Protein AF-0000000084443761 (afdb_homodimer)

Organism: Legionella spiritensis (NCBI:txid452)

pLDDT: mean 84.06, std 15.37, range [39.38, 98.06]

Radius of gyration: 17.96 Å; Cα contacts (8 Å, |Δi|>4): 212; chains: 2; bounding box: 50×43×34 Å

Sequence (222 aa):
MNQQNMDKLVNYLSKFIKNVRSDCSMYNPTNIQYSFYYTNIFLDESEQIGSFCDELVRRLIIDKQIVGLDTSDKSYDPNSPQQKRYEIFYNTWYSWNILYDALQKNGKIKPMNQQNMDKLVNYLSKFIKNVRSDCSMYNPTNIQYSFYYTNIFLDESEQIGSFCDELVRRLIIDKQIVGLDTSDKSYDPNSPQQKRYEIFYNTWYSWNILYDALQKNGKIKP

Secondary structure (DSSP, 8-state):
--HHHHHHHHHHHHHHHH--SS-TTTT-TT-HHHHHHHHHHHHHH---HHHHHHHHHHHHHHTT--GGG-TTSTT--TTSHHHHHHHHHHHHHHHHHHHHHHHHHTT-B--/--HHHHHHHHHHHHHHHH---S-GGG--TT-HHHHHHHHHHHHHH---HHHHHHHHHHHHHHTT--GGG-TTSTT--TTSHHHHHHHHHHHHHHHHHHHHHHHHHTT-B--

Structure (mmCIF, N/CA/C/O backbone):
data_AF-0000000084443761-model_v1
#
loop_
_entity.id
_entity.type
_entity.pdbx_description
1 polymer 'Uncharacterized protein'
#
loop_
_atom_site.group_PDB
_atom_site.id
_atom_site.type_symbol
_atom_site.label_atom_id
_atom_site.label_alt_id
_atom_site.label_comp_id
_atom_site.label_asym_id
_atom_site.label_entity_id
_atom_site.label_seq_id
_atom_site.pdbx_PDB_ins_code
_atom_site.Cartn_x
_atom_site.Cartn_y
_atom_site.Cartn_z
_atom_site.occupancy
_atom_site.B_iso_or_equiv
_atom_site.auth_seq_id
_atom_site.auth_comp_id
_atom_site.auth_asym_id
_atom_site.auth_atom_id
_atom_site.pdbx_PDB_model_num
ATOM 1 N N . MET A 1 1 ? -14.312 -11.68 -8.891 1 89.06 1 MET A N 1
ATOM 2 C CA . MET A 1 1 ? -14.141 -12.367 -7.609 1 89.06 1 MET A CA 1
ATOM 3 C C . MET A 1 1 ? -15.352 -13.25 -7.301 1 89.06 1 MET A C 1
ATOM 5 O O . MET A 1 1 ? -16.484 -12.828 -7.492 1 89.06 1 MET A O 1
ATOM 9 N N . ASN A 1 2 ? -15.031 -14.438 -6.879 1 91.81 2 ASN A N 1
ATOM 10 C CA . ASN A 1 2 ? -16.156 -15.305 -6.555 1 91.81 2 ASN A CA 1
ATOM 11 C C . ASN A 1 2 ? -16.906 -14.82 -5.316 1 91.81 2 ASN A C 1
ATOM 13 O O . ASN A 1 2 ? -16.375 -14.023 -4.535 1 91.81 2 ASN A O 1
ATOM 17 N N . GLN A 1 3 ? -18.078 -15.344 -5.074 1 93.5 3 GLN A N 1
ATOM 18 C CA . GLN A 1 3 ? -19 -14.836 -4.059 1 93.5 3 GLN A CA 1
ATOM 19 C C . GLN A 1 3 ? -18.453 -15.086 -2.654 1 93.5 3 GLN A C 1
ATOM 21 O O . GLN A 1 3 ? -18.578 -14.234 -1.774 1 93.5 3 GLN A O 1
ATOM 26 N N . GLN A 1 4 ? -17.844 -16.203 -2.412 1 94.12 4 GLN A N 1
ATOM 27 C CA . GLN A 1 4 ? -17.344 -16.531 -1.088 1 94.12 4 GLN A CA 1
ATOM 28 C C . GLN A 1 4 ? -16.219 -15.586 -0.675 1 94.12 4 GLN A C 1
ATOM 30 O O . GLN A 1 4 ? -16.203 -15.086 0.451 1 94.12 4 GLN A O 1
ATOM 35 N N . ASN A 1 5 ? -15.352 -15.336 -1.552 1 93.94 5 ASN A N 1
ATOM 36 C CA . ASN A 1 5 ? -14.25 -14.422 -1.281 1 93.94 5 ASN A CA 1
ATOM 37 C C . ASN A 1 5 ? -14.727 -12.984 -1.146 1 93.94 5 ASN A C 1
ATOM 39 O O . ASN A 1 5 ? -14.234 -12.234 -0.301 1 93.94 5 ASN A O 1
ATOM 43 N N . MET A 1 6 ? -15.711 -12.633 -1.934 1 95.81 6 MET A N 1
ATOM 44 C CA . MET A 1 6 ? -16.328 -11.32 -1.785 1 95.81 6 MET A CA 1
ATOM 45 C C . MET A 1 6 ? -16.969 -11.164 -0.409 1 95.81 6 MET A C 1
ATOM 47 O O . MET A 1 6 ? -16.766 -10.156 0.263 1 95.81 6 MET A O 1
ATOM 51 N N . ASP A 1 7 ? -17.609 -12.172 0.039 1 96.06 7 ASP A N 1
ATOM 52 C CA . ASP A 1 7 ? -18.234 -12.141 1.356 1 96.06 7 ASP A CA 1
ATOM 53 C C . ASP A 1 7 ? -17.203 -11.969 2.459 1 96.06 7 ASP A C 1
ATOM 55 O O . ASP A 1 7 ? -17.391 -11.164 3.377 1 96.06 7 ASP A O 1
ATOM 59 N N . LYS A 1 8 ? -16.172 -12.727 2.367 1 92.88 8 LYS A N 1
ATOM 60 C CA . LYS A 1 8 ? -15.094 -12.609 3.34 1 92.88 8 LYS A CA 1
ATOM 61 C C . LYS A 1 8 ? -14.492 -11.211 3.34 1 92.88 8 LYS A C 1
ATOM 63 O O . LYS A 1 8 ? -14.289 -10.617 4.402 1 92.88 8 LYS A O 1
ATOM 68 N N . LEU A 1 9 ? -14.219 -10.727 2.127 1 93.31 9 LEU A N 1
ATOM 69 C CA . LEU A 1 9 ? -13.602 -9.414 1.975 1 93.31 9 LEU A CA 1
ATOM 70 C C . LEU A 1 9 ? -14.5 -8.328 2.568 1 93.31 9 LEU A C 1
ATOM 72 O O . LEU A 1 9 ? -14.031 -7.484 3.334 1 93.31 9 LEU A O 1
ATOM 76 N N . VAL A 1 10 ? -15.727 -8.375 2.246 1 95.38 10 VAL A N 1
ATOM 77 C CA . VAL A 1 10 ? -16.688 -7.414 2.777 1 95.38 10 VAL A CA 1
ATOM 78 C C . VAL A 1 10 ? -16.703 -7.484 4.305 1 95.38 10 VAL A C 1
ATOM 80 O O . VAL A 1 10 ? -16.672 -6.453 4.98 1 95.38 10 VAL A O 1
ATOM 83 N N . ASN A 1 11 ? -16.703 -8.656 4.852 1 92.69 11 ASN A N 1
ATOM 84 C CA . ASN A 1 11 ? -16.75 -8.852 6.297 1 92.69 11 ASN A CA 1
ATOM 85 C C . ASN A 1 11 ? -15.508 -8.312 6.988 1 92.69 11 ASN A C 1
ATOM 87 O O . ASN A 1 11 ? -15.602 -7.59 7.98 1 92.69 11 ASN A O 1
ATOM 91 N N . TYR A 1 12 ? -14.375 -8.594 6.477 1 87.5 12 TYR A N 1
ATOM 92 C CA . TYR A 1 12 ? -13.133 -8.156 7.102 1 87.5 12 TYR A CA 1
ATOM 93 C C . TYR A 1 12 ? -12.922 -6.66 6.914 1 87.5 12 TYR A C 1
ATOM 95 O O . TYR A 1 12 ? -12.57 -5.953 7.859 1 87.5 12 TYR A O 1
ATOM 103 N N . LEU A 1 13 ? -13.164 -6.199 5.723 1 90.69 13 LEU A N 1
ATOM 104 C CA . LEU A 1 13 ? -12.93 -4.797 5.406 1 90.69 13 LEU A CA 1
ATOM 105 C C . LEU A 1 13 ? -13.883 -3.898 6.188 1 90.69 13 LEU A C 1
ATOM 107 O O . LEU A 1 13 ? -13.5 -2.814 6.633 1 90.69 13 LEU A O 1
ATOM 111 N N . SER A 1 14 ? -15.086 -4.328 6.375 1 92.06 14 SER A N 1
ATOM 112 C CA . SER A 1 14 ? -16.047 -3.521 7.113 1 92.06 14 SER A CA 1
ATOM 113 C C . SER A 1 14 ? -15.602 -3.295 8.547 1 92.06 14 SER A C 1
ATOM 115 O O . SER A 1 14 ? -15.797 -2.213 9.109 1 92.06 14 SER A O 1
ATOM 117 N N . LYS A 1 15 ? -15.008 -4.32 9.133 1 87 15 LYS A N 1
ATOM 118 C CA . LYS A 1 15 ? -14.484 -4.176 10.492 1 87 15 LYS A CA 1
ATOM 119 C C . LYS A 1 15 ? -13.367 -3.137 10.539 1 87 15 LYS A C 1
ATOM 121 O O . LYS A 1 15 ? -13.297 -2.336 11.477 1 87 15 LYS A O 1
ATOM 126 N N . PHE A 1 16 ? -12.633 -3.188 9.539 1 83.56 16 PHE A N 1
ATOM 127 C CA . PHE A 1 16 ? -11.523 -2.242 9.43 1 83.56 16 PHE A CA 1
ATOM 128 C C . PHE A 1 16 ? -12.047 -0.825 9.219 1 83.56 16 PHE A C 1
ATOM 130 O O . PHE A 1 16 ? -11.594 0.109 9.891 1 83.56 16 PHE A O 1
ATOM 137 N N . ILE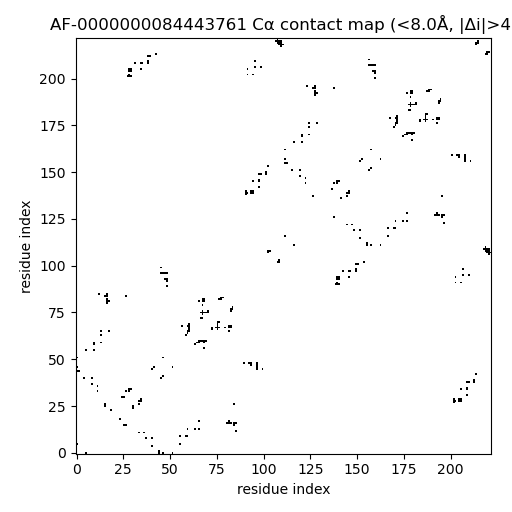 A 1 17 ? -12.938 -0.644 8.391 1 89 17 ILE A N 1
ATOM 138 C CA . ILE A 1 17 ? -13.422 0.675 8 1 89 17 ILE A CA 1
ATOM 139 C C . ILE A 1 17 ? -14.234 1.284 9.141 1 89 17 ILE A C 1
ATOM 141 O O . ILE A 1 17 ? -14.164 2.492 9.383 1 89 17 ILE A O 1
ATOM 145 N N . LYS A 1 18 ? -14.969 0.454 9.914 1 88.56 18 LYS A N 1
ATOM 146 C CA . LYS A 1 18 ? -15.812 0.935 11 1 88.56 18 LYS A CA 1
ATOM 147 C C . LYS A 1 18 ? -15 1.202 12.258 1 88.56 18 LYS A C 1
ATOM 149 O O . LYS A 1 18 ? -15.461 1.886 13.172 1 88.56 18 LYS A O 1
ATOM 154 N N . ASN A 1 19 ? -13.93 0.465 12.273 1 74.31 19 ASN A N 1
ATOM 155 C CA . ASN A 1 19 ? -13.148 0.585 13.5 1 74.31 19 ASN A CA 1
ATOM 156 C C . ASN A 1 19 ? -12.898 2.047 13.867 1 74.31 19 ASN A C 1
ATOM 158 O O . ASN A 1 19 ? -12.312 2.797 13.078 1 74.31 19 ASN A O 1
ATOM 162 N N . VAL A 1 20 ? -13.703 2.479 14.867 1 59.97 20 VAL A N 1
ATOM 163 C CA . VAL A 1 20 ? -13.68 3.855 15.344 1 59.97 20 VAL A CA 1
ATOM 164 C C . VAL A 1 20 ? -12.383 4.121 16.094 1 59.97 20 VAL A C 1
ATOM 166 O O . VAL A 1 20 ? -12.023 5.273 16.344 1 59.97 20 VAL A O 1
ATOM 169 N N . ARG A 1 21 ? -11.992 3.004 16.688 1 53.88 21 ARG A N 1
ATOM 170 C CA . ARG A 1 21 ? -10.812 3.35 17.469 1 53.88 21 ARG A CA 1
ATOM 171 C C . ARG A 1 21 ? -9.75 4.008 16.594 1 53.88 21 ARG A C 1
ATOM 173 O O . ARG A 1 21 ? -9.594 3.658 15.43 1 53.88 21 ARG A O 1
ATOM 180 N N . SER A 1 22 ? -9.703 5.117 16.844 1 46.75 22 SER A N 1
ATOM 181 C CA . SER A 1 22 ? -8.844 6.109 16.219 1 46.75 22 SER A CA 1
ATOM 182 C C . SER A 1 22 ? -7.566 5.473 15.68 1 46.75 22 SER A C 1
ATOM 184 O O . SER A 1 22 ? -6.863 6.066 14.859 1 46.75 22 SER A O 1
ATOM 186 N N . ASP A 1 23 ? -7.156 4.602 16.516 1 43 23 ASP A N 1
ATOM 187 C CA . ASP A 1 23 ? -5.766 4.258 16.234 1 43 23 ASP A CA 1
ATOM 188 C C . ASP A 1 23 ? -5.656 3.4 14.984 1 43 23 ASP A C 1
ATOM 190 O O . ASP A 1 23 ? -6.078 2.24 14.977 1 43 23 ASP A O 1
ATOM 194 N N . CYS A 1 24 ? -6.129 3.955 13.945 1 45.19 24 CYS A N 1
ATOM 195 C CA . CYS A 1 24 ? -5.812 3.42 12.633 1 45.19 24 CYS A CA 1
ATOM 196 C C . CYS A 1 24 ? -4.629 2.461 12.703 1 45.19 24 CYS A C 1
ATOM 198 O O . CYS A 1 24 ? -4.082 2.066 11.672 1 45.19 24 CYS A O 1
ATOM 200 N N . SER A 1 25 ? -4.191 2.359 13.852 1 45.59 25 SER A N 1
ATOM 201 C CA . SER A 1 25 ? -3.014 1.509 13.984 1 45.59 25 SER A CA 1
ATOM 202 C C . SER A 1 25 ? -3.295 0.093 13.5 1 45.59 25 SER A C 1
ATOM 204 O O . SER A 1 25 ? -2.367 -0.674 13.234 1 45.59 25 SER A O 1
ATOM 206 N N . MET A 1 26 ? -4.516 -0.21 13.625 1 41.12 26 MET A N 1
ATOM 207 C CA . MET A 1 26 ? -4.828 -1.583 13.234 1 41.12 26 MET A CA 1
ATOM 208 C C . MET A 1 26 ? -4.566 -1.803 11.75 1 41.12 26 MET A C 1
ATOM 210 O O . MET A 1 26 ? -4.262 -2.92 11.328 1 41.12 26 MET A O 1
ATOM 214 N N . TYR A 1 27 ? -5.086 -0.89 10.961 1 42.91 27 TYR A N 1
ATOM 215 C CA . TYR A 1 27 ? -4.855 -1.139 9.539 1 42.91 27 TYR A CA 1
ATOM 216 C C . TYR A 1 27 ? -3.463 -0.685 9.125 1 42.91 27 TYR A C 1
ATOM 218 O O . TYR A 1 27 ? -3.316 0.222 8.297 1 42.91 27 TYR A O 1
ATOM 226 N N . ASN A 1 28 ? -2.643 -0.671 10.016 1 47.5 28 ASN A N 1
ATOM 227 C CA . ASN A 1 28 ? -1.255 -0.548 9.586 1 47.5 28 ASN A CA 1
ATOM 228 C C . ASN A 1 28 ? -0.847 -1.704 8.672 1 47.5 28 ASN A C 1
ATOM 230 O O . ASN A 1 28 ? -0.886 -2.865 9.086 1 47.5 28 ASN A O 1
ATOM 234 N N . PRO A 1 29 ? -1.108 -1.444 7.312 1 47.06 29 PRO A N 1
ATOM 235 C CA . PRO A 1 29 ? -0.605 -2.551 6.496 1 47.06 29 PRO A CA 1
ATOM 236 C C . PRO A 1 29 ? 0.428 -3.404 7.23 1 47.06 29 PRO A C 1
ATOM 238 O O . PRO A 1 29 ? 0.749 -4.508 6.789 1 47.06 29 PRO A O 1
ATOM 241 N N . THR A 1 30 ? 0.93 -2.734 8.211 1 45.19 30 THR A N 1
ATOM 242 C CA . THR A 1 30 ? 1.855 -3.494 9.039 1 45.19 30 THR A CA 1
ATOM 243 C C . THR A 1 30 ? 1.096 -4.43 9.977 1 45.19 30 THR A C 1
ATOM 245 O O . THR A 1 30 ? 1.699 -5.27 10.648 1 45.19 30 THR A O 1
ATOM 248 N N . ASN A 1 31 ? -0.183 -4.008 10.016 1 52 31 ASN A N 1
ATOM 249 C CA . ASN A 1 31 ? -0.923 -4.98 10.812 1 52 31 ASN A CA 1
ATOM 250 C C . ASN A 1 31 ? -1.048 -6.316 10.086 1 52 31 ASN A C 1
ATOM 252 O O . ASN A 1 31 ? -1.885 -6.469 9.195 1 52 31 ASN A O 1
ATOM 256 N N . ILE A 1 32 ? -0.194 -7.137 10.32 1 52.31 32 ILE A N 1
ATOM 257 C CA . ILE A 1 32 ? 0.108 -8.438 9.727 1 52.31 32 ILE A CA 1
ATOM 258 C C . ILE A 1 32 ? -1.162 -9.281 9.656 1 52.31 32 ILE A C 1
ATOM 260 O O . ILE A 1 32 ? -1.377 -10.008 8.688 1 52.31 32 ILE A O 1
ATOM 264 N N . GLN A 1 33 ? -1.944 -9.062 10.641 1 51.44 33 GLN A N 1
ATOM 265 C CA . GLN A 1 33 ? -3.109 -9.938 10.672 1 51.44 33 GLN A CA 1
ATOM 266 C C . GLN A 1 33 ? -4.062 -9.633 9.523 1 51.44 33 GLN A C 1
ATOM 268 O O . GLN A 1 33 ? -4.559 -10.539 8.859 1 51.44 33 GLN A O 1
ATOM 273 N N . TYR A 1 34 ? -4.348 -8.406 9.352 1 56.75 34 TYR A N 1
ATOM 274 C CA . TYR A 1 34 ? -5.262 -8.031 8.273 1 56.75 34 TYR A CA 1
ATOM 275 C C . TYR A 1 34 ? -4.645 -8.312 6.91 1 56.75 34 TYR A C 1
ATOM 277 O O . TYR A 1 34 ? -5.336 -8.758 5.992 1 56.75 34 TYR A O 1
ATOM 285 N N . SER A 1 35 ? -3.348 -8.266 6.992 1 66.25 35 SER A N 1
ATOM 286 C CA . SER A 1 35 ? -2.652 -8.492 5.73 1 66.25 35 SER A CA 1
ATOM 287 C C . SER A 1 35 ? -2.754 -9.953 5.297 1 66.25 35 SER A C 1
ATOM 289 O O . SER A 1 35 ? -2.947 -10.242 4.113 1 66.25 35 SER A O 1
ATOM 291 N N . PHE A 1 36 ? -2.977 -10.758 6.34 1 72.88 36 PHE A N 1
ATOM 292 C CA . PHE A 1 36 ? -3.016 -12.172 6.012 1 72.88 36 PHE A CA 1
ATOM 293 C C . PHE A 1 36 ? -4.328 -12.539 5.328 1 72.88 36 PHE A C 1
ATOM 295 O O . PHE A 1 36 ? -4.34 -13.266 4.332 1 72.88 36 PHE A O 1
ATOM 302 N N . TYR A 1 37 ? -5.402 -11.984 5.812 1 76.56 37 TYR A N 1
ATOM 303 C CA . TYR A 1 37 ? -6.703 -12.289 5.219 1 76.56 37 TYR A CA 1
ATOM 304 C C . TYR A 1 37 ? -6.785 -11.766 3.791 1 76.56 37 TYR A C 1
ATOM 306 O O . TYR A 1 37 ? -7.203 -12.492 2.883 1 76.56 37 TYR A O 1
ATOM 314 N N . TYR A 1 38 ? -6.352 -10.68 3.578 1 85.5 38 TYR A N 1
ATOM 315 C CA . TYR A 1 38 ? -6.426 -10.062 2.258 1 85.5 38 TYR A CA 1
ATOM 316 C C . TYR A 1 38 ? -5.5 -10.773 1.273 1 85.5 38 TYR A C 1
ATOM 318 O O . TYR A 1 38 ? -5.867 -10.992 0.117 1 85.5 38 TYR A O 1
ATOM 326 N N . THR A 1 39 ? -4.43 -11.188 1.858 1 88.12 39 THR A N 1
ATOM 327 C CA . THR A 1 39 ? -3.465 -11.836 0.976 1 88.12 39 THR A CA 1
ATOM 328 C C . THR A 1 39 ? -3.975 -13.203 0.521 1 88.12 39 THR A C 1
ATOM 330 O O . THR A 1 39 ? -3.779 -13.586 -0.631 1 88.12 39 THR A O 1
ATOM 333 N N . ASN A 1 40 ? -4.668 -13.828 1.409 1 87.19 40 ASN A N 1
ATOM 334 C CA . ASN A 1 40 ? -5.227 -15.125 1.032 1 87.19 40 ASN A CA 1
ATOM 335 C C . ASN A 1 40 ? -6.297 -14.984 -0.043 1 87.19 40 ASN A C 1
ATOM 337 O O . ASN A 1 40 ? -6.367 -15.789 -0.97 1 87.19 40 ASN A O 1
ATOM 341 N N . ILE A 1 41 ? -7.055 -14.016 0.122 1 91.12 41 ILE A N 1
ATOM 342 C CA . ILE A 1 41 ? -8.07 -13.758 -0.895 1 91.12 41 ILE A CA 1
ATOM 343 C C . ILE A 1 41 ? -7.398 -13.359 -2.207 1 91.12 41 ILE A C 1
ATOM 345 O O . ILE A 1 41 ? -7.789 -13.828 -3.279 1 91.12 41 ILE A O 1
ATOM 349 N N . PHE A 1 42 ? -6.387 -12.578 -2.121 1 92.56 42 PHE A N 1
ATOM 350 C CA . PHE A 1 42 ? -5.648 -12.125 -3.295 1 92.56 42 PHE A CA 1
ATOM 351 C C . PHE A 1 42 ? -5.016 -13.305 -4.023 1 92.56 42 PHE A C 1
ATOM 353 O O . PHE A 1 42 ? -5.066 -13.375 -5.254 1 92.56 42 PHE A O 1
ATOM 360 N N . LEU A 1 43 ? -4.516 -14.242 -3.314 1 89.12 43 LEU A N 1
ATOM 361 C CA . LEU A 1 43 ? -3.844 -15.391 -3.9 1 89.12 43 LEU A CA 1
ATOM 362 C C . LEU A 1 43 ? -4.844 -16.312 -4.602 1 89.12 43 LEU A C 1
ATOM 364 O O . LEU A 1 43 ? -4.512 -16.938 -5.605 1 89.12 43 LEU A O 1
ATOM 368 N N . ASP A 1 44 ? -5.969 -16.281 -4.078 1 87.75 44 ASP A N 1
ATOM 369 C CA . ASP A 1 44 ? -7.016 -17.141 -4.609 1 87.75 44 ASP A CA 1
ATOM 370 C C . ASP A 1 44 ? -7.594 -16.578 -5.906 1 87.75 44 ASP A C 1
ATOM 372 O O . ASP A 1 44 ? -7.969 -17.328 -6.809 1 87.75 44 ASP A O 1
ATOM 376 N N . GLU A 1 45 ? -7.609 -15.227 -6.051 1 84.5 45 GLU A N 1
ATOM 377 C CA . GLU A 1 45 ? -8.352 -14.602 -7.137 1 84.5 45 GLU A CA 1
ATOM 378 C C . GLU A 1 45 ? -7.43 -13.805 -8.055 1 84.5 45 GLU A C 1
ATOM 380 O O . GLU A 1 45 ? -7.633 -13.773 -9.273 1 84.5 45 GLU A O 1
ATOM 385 N N . SER A 1 46 ? -6.379 -13.133 -7.543 1 79.44 46 SER A N 1
ATOM 386 C CA . SER A 1 46 ? -5.441 -12.203 -8.156 1 79.44 46 SER A CA 1
ATOM 387 C C . SER A 1 46 ? -6.148 -11.266 -9.133 1 79.44 46 SER A C 1
ATOM 389 O O . SER A 1 46 ? -5.598 -10.922 -10.18 1 79.44 46 SER A O 1
ATOM 391 N N . GLU A 1 47 ? -7.422 -10.984 -8.883 1 84.75 47 GLU A N 1
ATOM 392 C CA . GLU A 1 47 ? -8.219 -10.117 -9.742 1 84.75 47 GLU A CA 1
ATOM 393 C C . GLU A 1 47 ? -7.77 -8.664 -9.625 1 84.75 47 GLU A C 1
ATOM 395 O O . GLU A 1 47 ? -7.371 -8.219 -8.547 1 84.75 47 GLU A O 1
ATOM 400 N N . GLN A 1 48 ? -7.969 -7.98 -10.688 1 88.5 48 GLN A N 1
ATOM 401 C CA . GLN A 1 48 ? -7.715 -6.547 -10.68 1 88.5 48 GLN A CA 1
ATOM 402 C C . GLN A 1 48 ? -8.781 -5.801 -9.883 1 88.5 48 GLN A C 1
ATOM 404 O O . GLN A 1 48 ? -9.977 -6.059 -10.047 1 88.5 48 GLN A O 1
ATOM 409 N N . ILE A 1 49 ? -8.336 -4.949 -9.031 1 88.88 49 ILE A N 1
ATOM 410 C CA . ILE A 1 49 ? -9.219 -4.266 -8.094 1 88.88 49 ILE A CA 1
ATOM 411 C C . ILE A 1 49 ? -10.312 -3.523 -8.859 1 88.88 49 ILE A C 1
ATOM 413 O O . ILE A 1 49 ? -11.453 -3.453 -8.406 1 88.88 49 ILE A O 1
ATOM 417 N N . GLY A 1 50 ? -10 -3.051 -10.016 1 88.56 50 GLY A N 1
ATOM 418 C CA . GLY A 1 50 ? -10.977 -2.35 -10.836 1 88.56 50 GLY A CA 1
ATOM 419 C C . GLY A 1 50 ? -12.148 -3.223 -11.25 1 88.56 50 GLY A C 1
ATOM 420 O O . GLY A 1 50 ? -13.227 -2.719 -11.57 1 88.56 50 GLY A O 1
ATOM 421 N N . SER A 1 51 ? -12.023 -4.457 -11.195 1 92.19 51 SER A N 1
ATOM 422 C CA . SER A 1 51 ? -13.047 -5.375 -11.68 1 92.19 51 SER A CA 1
ATOM 423 C C . SER A 1 51 ? -14.117 -5.625 -10.617 1 92.19 51 SER A C 1
ATOM 425 O O . SER A 1 51 ? -15.227 -6.039 -10.945 1 92.19 51 SER A O 1
ATOM 427 N N . PHE A 1 52 ? -13.742 -5.371 -9.375 1 94.75 52 PHE A N 1
ATOM 428 C CA . PHE A 1 52 ? -14.727 -5.754 -8.359 1 94.75 52 PHE A CA 1
ATOM 429 C C . PHE A 1 52 ? -14.961 -4.617 -7.375 1 94.75 52 PHE A C 1
ATOM 431 O O . PHE A 1 52 ? -15.82 -4.719 -6.496 1 94.75 52 PHE A O 1
ATOM 438 N N . CYS A 1 53 ? -14.305 -3.527 -7.461 1 94 53 CYS A N 1
ATOM 439 C CA . CYS A 1 53 ? -14.344 -2.482 -6.441 1 94 53 CYS A CA 1
ATOM 440 C C . CYS A 1 53 ? -15.727 -1.86 -6.348 1 94 53 CYS A C 1
ATOM 442 O O . CYS A 1 53 ? -16.172 -1.497 -5.258 1 94 53 CYS A O 1
ATOM 444 N N . ASP A 1 54 ? -16.359 -1.709 -7.453 1 95.38 54 ASP A N 1
ATOM 445 C CA . ASP A 1 54 ? -17.703 -1.128 -7.418 1 95.38 54 ASP A CA 1
ATOM 446 C C . ASP A 1 54 ? -18.656 -1.991 -6.594 1 95.38 54 ASP A C 1
ATOM 448 O O . ASP A 1 54 ? -19.391 -1.479 -5.738 1 95.38 54 ASP A O 1
ATOM 452 N N . GLU A 1 55 ? -18.688 -3.221 -6.871 1 96.81 55 GLU A N 1
ATOM 453 C CA . GLU A 1 55 ? -19.516 -4.145 -6.109 1 96.81 55 GLU A CA 1
ATOM 454 C C . GLU A 1 55 ? -19.109 -4.168 -4.641 1 96.81 55 GLU A C 1
ATOM 456 O O . GLU A 1 55 ? -19.969 -4.234 -3.758 1 96.81 55 GLU A O 1
ATOM 461 N N . LEU A 1 56 ? -17.844 -4.168 -4.387 1 97.31 56 LEU A N 1
ATOM 462 C CA . LEU A 1 56 ? -17.344 -4.148 -3.018 1 97.31 56 LEU A CA 1
ATOM 463 C C . LEU A 1 56 ? -17.906 -2.949 -2.256 1 97.31 56 LEU A C 1
ATOM 465 O O . LEU A 1 56 ? -18.453 -3.104 -1.166 1 97.31 56 LEU A O 1
ATOM 469 N N . VAL A 1 57 ? -17.766 -1.78 -2.857 1 97.5 57 VAL A N 1
ATOM 470 C CA . VAL A 1 57 ? -18.219 -0.56 -2.205 1 97.5 57 VAL A CA 1
ATOM 471 C C . VAL A 1 57 ? -19.734 -0.63 -1.989 1 97.5 57 VAL A C 1
ATOM 473 O O . VAL A 1 57 ? -20.234 -0.281 -0.916 1 97.5 57 VAL A O 1
ATOM 476 N N . ARG A 1 58 ? -20.422 -1.051 -2.982 1 97.69 58 ARG A N 1
ATOM 477 C CA . ARG A 1 58 ? -21.859 -1.187 -2.867 1 97.69 58 ARG A CA 1
ATOM 478 C C . ARG A 1 58 ? -22.234 -2.07 -1.682 1 97.69 58 ARG A C 1
ATOM 480 O O . ARG A 1 58 ? -23.109 -1.71 -0.881 1 97.69 58 ARG A O 1
ATOM 487 N N . ARG A 1 59 ? -21.594 -3.205 -1.519 1 98.06 59 ARG A N 1
ATOM 488 C CA . ARG A 1 59 ? -21.891 -4.148 -0.445 1 98.06 59 ARG A CA 1
ATOM 489 C C . ARG A 1 59 ? -21.516 -3.57 0.914 1 98.06 59 ARG A C 1
ATOM 491 O O . ARG A 1 59 ? -22.188 -3.812 1.911 1 98.06 59 ARG A O 1
ATOM 498 N N . LEU A 1 60 ? -20.422 -2.84 0.943 1 97.81 60 LEU A N 1
ATOM 499 C CA . LEU A 1 60 ? -20.031 -2.182 2.186 1 97.81 60 LEU A CA 1
ATOM 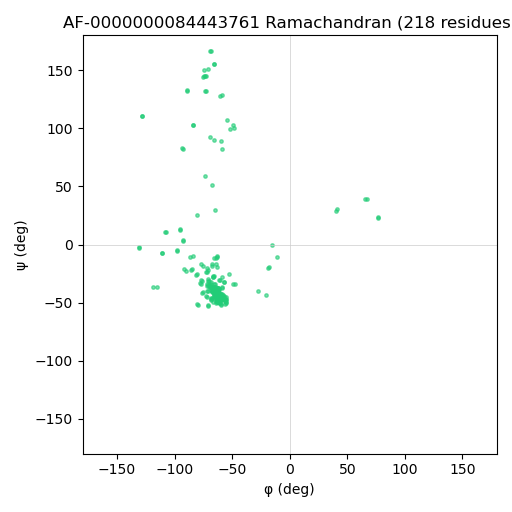500 C C . LEU A 1 60 ? -21.094 -1.18 2.627 1 97.81 60 LEU A C 1
ATOM 502 O O . LEU A 1 60 ? -21.406 -1.079 3.816 1 97.81 60 LEU A O 1
ATOM 506 N N . ILE A 1 61 ? -21.594 -0.497 1.671 1 97.75 61 ILE A N 1
ATOM 507 C CA . ILE A 1 61 ? -22.594 0.515 1.974 1 97.75 61 ILE A CA 1
ATOM 508 C C . ILE A 1 61 ? -23.906 -0.161 2.379 1 97.75 61 ILE A C 1
ATOM 510 O O . ILE A 1 61 ? -24.453 0.13 3.441 1 97.75 61 ILE A O 1
ATOM 514 N N . ILE A 1 62 ? -24.391 -1.079 1.573 1 97.5 62 ILE A N 1
ATOM 515 C CA . ILE A 1 62 ? -25.734 -1.643 1.735 1 97.5 62 ILE A CA 1
ATOM 516 C C . ILE A 1 62 ? -25.703 -2.721 2.816 1 97.5 62 ILE A C 1
ATOM 518 O O . ILE A 1 62 ? -26.516 -2.693 3.748 1 97.5 62 ILE A O 1
ATOM 522 N N . ASP A 1 63 ? -24.844 -3.699 2.826 1 97.44 63 ASP A N 1
ATOM 523 C CA . ASP A 1 63 ? -24.828 -4.848 3.729 1 97.44 63 ASP A CA 1
ATOM 524 C C . ASP A 1 63 ? -24.281 -4.469 5.098 1 97.44 63 ASP A C 1
ATOM 526 O O . ASP A 1 63 ? -24.672 -5.039 6.117 1 97.44 63 ASP A O 1
ATOM 530 N N . LYS A 1 64 ? -23.328 -3.543 5.086 1 97 64 LYS A N 1
ATOM 531 C CA . LYS A 1 64 ? -22.625 -3.244 6.332 1 97 64 LYS A CA 1
ATOM 532 C C . LYS A 1 64 ? -22.984 -1.852 6.84 1 97 64 LYS A C 1
ATOM 534 O O . LYS A 1 64 ? -22.516 -1.429 7.895 1 97 64 LYS A O 1
ATOM 539 N N . GLN A 1 65 ? -23.719 -1.092 6.059 1 95.69 65 GLN A N 1
ATOM 540 C CA . GLN A 1 65 ? -24.25 0.205 6.457 1 95.69 65 GLN A CA 1
ATOM 541 C C . GLN A 1 65 ? -23.141 1.217 6.688 1 95.69 65 GLN A C 1
ATOM 543 O O . GLN A 1 65 ? -23.141 1.939 7.688 1 95.69 65 GLN A O 1
ATOM 548 N N . ILE A 1 66 ? -22.141 1.158 5.84 1 95.62 66 ILE A N 1
ATOM 549 C CA . ILE A 1 66 ? -21.078 2.154 5.898 1 95.62 66 ILE A CA 1
ATOM 550 C C . ILE A 1 66 ? -21.391 3.303 4.941 1 95.62 66 ILE A C 1
ATOM 552 O O . ILE A 1 66 ? -20.797 3.406 3.865 1 95.62 66 ILE A O 1
ATOM 556 N N . VAL A 1 67 ? -22.156 4.195 5.371 1 93.94 67 VAL A N 1
ATOM 557 C CA . VAL A 1 67 ? -22.734 5.266 4.562 1 93.94 67 VAL A CA 1
ATOM 558 C C . VAL A 1 67 ? -21.641 6.262 4.176 1 93.94 67 VAL A C 1
ATOM 560 O O . VAL A 1 67 ? -21.75 6.941 3.152 1 93.94 67 VAL A O 1
ATOM 563 N N . GLY A 1 68 ? -20.625 6.254 4.934 1 93.19 68 GLY A N 1
ATOM 564 C CA . GLY A 1 68 ? -19.516 7.176 4.695 1 93.19 68 GLY A CA 1
ATOM 565 C C . GLY A 1 68 ? -18.812 6.934 3.377 1 93.19 68 GLY A C 1
ATOM 566 O O . GLY A 1 68 ? -18.047 7.781 2.912 1 93.19 68 GLY A O 1
ATOM 567 N N . LEU A 1 69 ? -19.094 5.824 2.73 1 96.19 69 LEU A N 1
ATOM 568 C CA . LEU A 1 69 ? -18.484 5.512 1.442 1 96.19 69 LEU A CA 1
ATOM 569 C C . LEU A 1 69 ? -19.422 5.875 0.297 1 96.19 69 LEU A C 1
ATOM 571 O O . LEU A 1 69 ? -19.031 5.82 -0.872 1 96.19 69 LEU A O 1
ATOM 575 N N . ASP A 1 70 ? -20.672 6.312 0.623 1 96.62 70 ASP A N 1
ATOM 576 C CA . ASP A 1 70 ? -21.672 6.633 -0.383 1 96.62 70 ASP A CA 1
ATOM 577 C C . ASP A 1 70 ? -21.5 8.062 -0.896 1 96.62 70 ASP A C 1
ATOM 579 O O . ASP A 1 70 ? -21.938 9.016 -0.246 1 96.62 70 ASP A O 1
ATOM 583 N N . THR A 1 71 ? -20.953 8.141 -2.043 1 94.75 71 THR A N 1
ATOM 584 C CA . THR A 1 71 ? -20.641 9.445 -2.617 1 94.75 71 THR A CA 1
ATOM 585 C C . THR A 1 71 ? -21.922 10.203 -2.957 1 94.75 71 THR A C 1
ATOM 587 O O . THR A 1 71 ? -21.891 11.414 -3.189 1 94.75 71 THR A O 1
ATOM 590 N N . SER A 1 72 ? -23.062 9.562 -3.031 1 94.38 72 SER A N 1
ATOM 591 C CA . SER A 1 72 ? -24.344 10.203 -3.336 1 94.38 72 SER A CA 1
ATOM 592 C C . SER A 1 72 ? -25 10.75 -2.074 1 94.38 72 SER A C 1
ATOM 594 O O . SER A 1 72 ? -25.984 11.484 -2.152 1 94.38 72 SER A O 1
ATOM 596 N N . ASP A 1 73 ? -24.453 10.383 -0.966 1 95.06 73 ASP A N 1
ATOM 597 C CA . ASP A 1 73 ? -24.984 10.867 0.302 1 95.06 73 ASP A CA 1
ATOM 598 C C . ASP A 1 73 ? -24.641 12.336 0.523 1 95.06 73 ASP A C 1
ATOM 600 O O . ASP A 1 73 ? -23.531 12.766 0.237 1 95.06 73 ASP A O 1
ATOM 604 N N . LYS A 1 74 ? -25.516 13.078 1.141 1 95 74 LYS A N 1
ATOM 605 C CA . LYS A 1 74 ? -25.344 14.508 1.389 1 95 74 LYS A CA 1
ATOM 606 C C . LYS A 1 74 ? -24.203 14.758 2.371 1 95 74 LYS A C 1
ATOM 608 O O . LYS A 1 74 ? -23.578 15.812 2.332 1 95 74 LYS A O 1
ATOM 613 N N . SER A 1 75 ? -24.047 13.75 3.17 1 93 75 SER A N 1
ATOM 614 C CA . SER A 1 75 ? -23.031 13.922 4.207 1 93 75 SER A CA 1
ATOM 615 C C . SER A 1 75 ? -21.688 13.32 3.783 1 93 75 SER A C 1
ATOM 617 O O . SER A 1 75 ? -20.781 13.18 4.602 1 93 75 SER A O 1
ATOM 619 N N . TYR A 1 76 ? -21.547 12.984 2.557 1 95 76 TYR A N 1
ATOM 620 C CA . TYR A 1 76 ? -20.312 12.406 2.07 1 95 76 TYR A CA 1
ATOM 621 C C . TYR A 1 76 ? -19.141 13.352 2.295 1 95 76 TYR A C 1
ATOM 623 O O . TYR A 1 76 ? -19.219 14.539 1.978 1 95 76 TYR A O 1
ATOM 631 N N . ASP A 1 77 ? -18.141 12.812 2.896 1 93.88 77 ASP A N 1
ATOM 632 C CA . ASP A 1 77 ? -16.875 13.523 3.129 1 93.88 77 ASP A CA 1
ATOM 633 C C . ASP A 1 77 ? -15.688 12.703 2.629 1 93.88 77 ASP A C 1
ATOM 635 O O . ASP A 1 77 ? -15.359 11.672 3.205 1 93.88 77 ASP A O 1
ATOM 639 N N . PRO A 1 78 ? -15.07 13.18 1.566 1 90.06 78 PRO A N 1
ATOM 640 C CA . PRO A 1 78 ? -13.93 12.438 1.022 1 90.06 78 PRO A CA 1
ATOM 641 C C . PRO A 1 78 ? -12.758 12.359 2 1 90.06 78 PRO A C 1
ATOM 643 O O . PRO A 1 78 ? -11.844 11.562 1.801 1 90.06 78 PRO A O 1
ATOM 646 N N . ASN A 1 79 ? -12.852 13.133 3.092 1 87.62 79 ASN A N 1
ATOM 647 C CA . ASN A 1 79 ? -11.758 13.148 4.059 1 87.62 79 ASN A CA 1
ATOM 648 C C . ASN A 1 79 ? -12.141 12.438 5.352 1 87.62 79 ASN A C 1
ATOM 650 O O . ASN A 1 79 ? -11.414 12.5 6.344 1 87.62 79 ASN A O 1
ATOM 654 N N . SER A 1 80 ? -13.25 11.758 5.301 1 87.31 80 SER A N 1
ATOM 655 C CA . SER A 1 80 ? -13.664 11.023 6.488 1 87.31 80 SER A CA 1
ATOM 656 C C . SER A 1 80 ? -12.703 9.891 6.805 1 87.31 80 SER A C 1
ATOM 658 O O . SER A 1 80 ? -12.055 9.352 5.902 1 87.31 80 SER A O 1
ATOM 660 N N . PRO A 1 81 ? -12.617 9.445 8.047 1 83.88 81 PRO A N 1
ATOM 661 C CA . PRO A 1 81 ? -11.773 8.297 8.406 1 83.88 81 PRO A CA 1
ATOM 662 C C . PRO A 1 81 ? -12.156 7.023 7.66 1 83.88 81 PRO A C 1
ATOM 664 O O . PRO A 1 81 ? -11.289 6.23 7.293 1 83.88 81 PRO A O 1
ATOM 667 N N . GLN A 1 82 ? -13.492 6.852 7.445 1 88.31 82 GLN A N 1
ATOM 668 C CA . GLN A 1 82 ? -13.953 5.656 6.75 1 88.31 82 GLN A CA 1
ATOM 669 C C . GLN A 1 82 ? -13.469 5.637 5.305 1 88.31 82 GLN A C 1
ATOM 671 O O . GLN A 1 82 ? -12.969 4.617 4.824 1 88.31 82 GLN A O 1
ATOM 676 N N . GLN A 1 83 ? -13.562 6.812 4.645 1 88.31 83 GLN A N 1
ATOM 677 C CA . GLN A 1 83 ? -13.07 6.926 3.275 1 88.31 83 GLN A CA 1
ATOM 678 C C . GLN A 1 83 ? -11.57 6.695 3.207 1 88.31 83 GLN A C 1
ATOM 680 O O . GLN A 1 83 ? -11.086 5.977 2.332 1 88.31 83 GLN A O 1
ATOM 685 N N . LYS A 1 84 ? -10.836 7.203 4.117 1 83.69 84 LYS A N 1
ATOM 686 C CA . LYS A 1 84 ? -9.383 7.062 4.145 1 83.69 84 LYS A CA 1
ATOM 687 C C . LYS A 1 84 ? -8.977 5.605 4.328 1 83.69 84 LYS A C 1
ATOM 689 O O . LYS A 1 84 ? -8.031 5.129 3.688 1 83.69 84 LYS A O 1
ATOM 694 N N . ARG A 1 85 ? -9.734 4.965 5.094 1 84.69 85 ARG A N 1
ATOM 695 C CA . ARG A 1 85 ? -9.422 3.559 5.324 1 84.69 85 ARG A CA 1
ATOM 696 C C . ARG A 1 85 ? -9.727 2.719 4.09 1 84.69 85 ARG A C 1
ATOM 698 O O . ARG A 1 85 ? -8.961 1.809 3.752 1 84.69 85 ARG A O 1
ATOM 705 N N . TYR A 1 86 ? -10.773 2.998 3.447 1 88.75 86 TYR A N 1
ATOM 706 C CA . TYR A 1 86 ? -11.07 2.293 2.205 1 88.75 86 TYR A CA 1
ATOM 707 C C . TYR A 1 86 ? -9.992 2.553 1.16 1 88.75 86 TYR A C 1
ATOM 709 O O . TYR A 1 86 ? -9.578 1.638 0.444 1 88.75 86 TYR A O 1
ATOM 717 N N . GLU A 1 87 ? -9.508 3.738 1.15 1 85.19 87 GLU A N 1
ATOM 718 C CA . GLU A 1 87 ? -8.477 4.094 0.188 1 85.19 87 GLU A CA 1
ATOM 719 C C . GLU A 1 87 ? -7.172 3.35 0.477 1 85.19 87 GLU A C 1
ATOM 721 O O . GLU A 1 87 ? -6.453 2.967 -0.448 1 85.19 87 GLU A O 1
ATOM 726 N N . ILE A 1 88 ? -6.879 3.246 1.701 1 83 88 ILE A N 1
ATOM 727 C CA . ILE A 1 88 ? -5.703 2.473 2.082 1 83 88 ILE A CA 1
ATOM 728 C C . ILE A 1 88 ? -5.809 1.057 1.52 1 83 88 ILE A C 1
ATOM 730 O O . ILE A 1 88 ? -4.863 0.548 0.914 1 83 88 ILE A O 1
ATOM 734 N N . PHE A 1 89 ? -6.961 0.446 1.716 1 84.75 89 PHE A N 1
ATOM 735 C CA . PHE A 1 89 ? -7.191 -0.885 1.168 1 84.75 89 PHE A CA 1
ATOM 736 C C . PHE A 1 89 ? -7.055 -0.878 -0.349 1 84.75 89 PHE A C 1
ATOM 738 O O . PHE A 1 89 ? -6.324 -1.694 -0.915 1 84.75 89 PHE A O 1
ATOM 745 N N . TYR A 1 90 ? -7.75 0.019 -0.944 1 86.69 90 TYR A N 1
ATOM 746 C CA . TYR A 1 90 ? -7.777 0.092 -2.4 1 86.69 90 TYR A CA 1
ATOM 747 C C . TYR A 1 90 ? -6.367 0.224 -2.967 1 86.69 90 TYR A C 1
ATOM 749 O O . TYR A 1 90 ? -5.977 -0.532 -3.859 1 86.69 90 TYR A O 1
ATOM 757 N N . ASN A 1 91 ? -5.656 1.121 -2.406 1 83.69 91 ASN A N 1
ATOM 758 C CA . ASN A 1 91 ? -4.305 1.376 -2.889 1 83.69 91 ASN A CA 1
ATOM 759 C C . ASN A 1 91 ? -3.383 0.186 -2.631 1 83.69 91 ASN A C 1
ATOM 761 O O . ASN A 1 91 ? -2.492 -0.101 -3.434 1 83.69 91 ASN A O 1
ATOM 765 N N . THR A 1 92 ? -3.6 -0.41 -1.548 1 85 92 THR A N 1
ATOM 766 C CA . THR A 1 92 ? -2.805 -1.595 -1.242 1 85 92 THR A CA 1
ATOM 767 C C . THR A 1 92 ? -3.076 -2.705 -2.254 1 85 92 THR A C 1
ATOM 769 O O . THR A 1 92 ? -2.146 -3.252 -2.848 1 85 92 THR A O 1
ATOM 772 N N . TRP A 1 93 ? -4.309 -2.973 -2.461 1 87.88 93 TRP A N 1
ATOM 773 C CA . TRP A 1 93 ? -4.676 -4.008 -3.42 1 87.88 93 TRP A CA 1
ATOM 774 C C . TRP A 1 93 ? -4.188 -3.654 -4.82 1 87.88 93 TRP A C 1
ATOM 776 O O . TRP A 1 93 ? -3.676 -4.512 -5.543 1 87.88 93 TRP A O 1
ATOM 786 N N . TYR A 1 94 ? -4.391 -2.473 -5.152 1 87.25 94 TYR A N 1
ATOM 787 C CA . TYR A 1 94 ? -3.932 -2.006 -6.457 1 87.25 94 TYR A CA 1
ATOM 788 C C . TYR A 1 94 ? -2.434 -2.229 -6.617 1 87.25 94 TYR A C 1
ATOM 790 O O . TYR A 1 94 ? -1.979 -2.719 -7.652 1 87.25 94 TYR A O 1
ATOM 798 N N . SER A 1 95 ? -1.688 -1.883 -5.598 1 86.44 95 SER A N 1
ATOM 799 C CA . SER A 1 95 ? -0.241 -2.062 -5.645 1 86.44 95 SER A CA 1
ATOM 800 C C . SER A 1 95 ? 0.13 -3.541 -5.723 1 86.44 95 SER A C 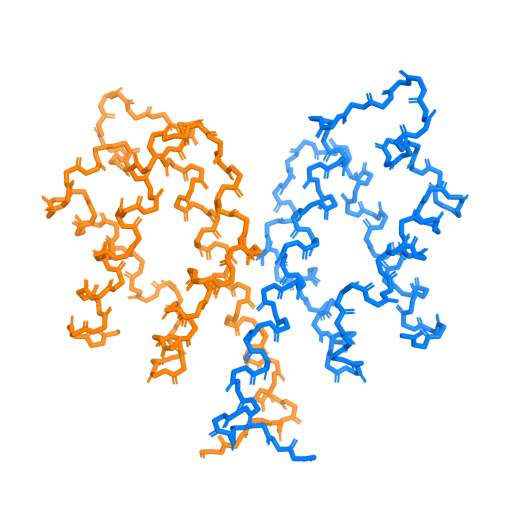1
ATOM 802 O O . SER A 1 95 ? 1.125 -3.904 -6.352 1 86.44 95 SER A O 1
ATOM 804 N N . TRP A 1 96 ? -0.628 -4.387 -5.098 1 89.19 96 TRP A N 1
ATOM 805 C CA . TRP A 1 96 ? -0.418 -5.828 -5.184 1 89.19 96 TRP A CA 1
ATOM 806 C C . TRP A 1 96 ? -0.635 -6.328 -6.605 1 89.19 96 TRP A C 1
ATOM 808 O O . TRP A 1 96 ? 0.101 -7.191 -7.086 1 89.19 96 TRP A O 1
ATOM 818 N N . ASN A 1 97 ? -1.605 -5.82 -7.262 1 89.69 97 ASN A N 1
ATOM 819 C CA . ASN A 1 97 ? -1.819 -6.164 -8.664 1 89.69 97 ASN A CA 1
ATOM 820 C C . ASN A 1 97 ? -0.614 -5.797 -9.523 1 89.69 97 ASN A C 1
ATOM 822 O O . ASN A 1 97 ? -0.199 -6.574 -10.383 1 89.69 97 ASN A O 1
ATOM 826 N N . ILE A 1 98 ? -0.144 -4.645 -9.234 1 88.19 98 ILE A N 1
ATOM 827 C CA . ILE A 1 98 ? 1.018 -4.199 -9.992 1 88.19 98 ILE A CA 1
ATOM 828 C C . ILE A 1 98 ? 2.186 -5.152 -9.758 1 88.19 98 ILE A C 1
ATOM 830 O O . ILE A 1 98 ? 2.855 -5.57 -10.711 1 88.19 98 ILE A O 1
ATOM 834 N N . LEU A 1 99 ? 2.447 -5.418 -8.531 1 88.75 99 LEU A N 1
ATOM 835 C CA . LEU A 1 99 ? 3.537 -6.328 -8.195 1 88.75 99 LEU A CA 1
ATOM 836 C C . LEU A 1 99 ? 3.316 -7.699 -8.828 1 88.75 99 LEU A C 1
ATOM 838 O O . LEU A 1 99 ? 4.238 -8.281 -9.398 1 88.75 99 LEU A O 1
ATOM 842 N N . TYR A 1 100 ? 2.16 -8.172 -8.695 1 89.19 100 TYR A N 1
ATOM 843 C CA . TYR A 1 100 ? 1.827 -9.492 -9.227 1 89.19 100 TYR A CA 1
ATOM 844 C C . TYR A 1 100 ? 2.025 -9.539 -10.742 1 89.19 100 TYR A C 1
ATOM 846 O O . TYR A 1 100 ? 2.613 -10.484 -11.266 1 89.19 100 TYR A O 1
ATOM 854 N N . ASP A 1 101 ? 1.566 -8.516 -11.398 1 88.69 101 ASP A N 1
ATOM 855 C CA . ASP A 1 101 ? 1.756 -8.406 -12.836 1 88.69 101 ASP A CA 1
ATOM 856 C C . ASP A 1 101 ? 3.24 -8.398 -13.195 1 88.69 101 ASP A C 1
ATOM 858 O O . ASP A 1 101 ? 3.652 -9.031 -14.164 1 88.69 101 ASP A O 1
ATOM 862 N N . ALA A 1 102 ? 3.982 -7.672 -12.438 1 88.25 102 ALA A N 1
ATOM 863 C CA . ALA A 1 102 ? 5.422 -7.602 -12.688 1 88.25 102 ALA A CA 1
ATOM 864 C C . ALA A 1 102 ? 6.078 -8.961 -12.477 1 88.25 102 ALA A C 1
ATOM 866 O O . ALA A 1 102 ? 6.941 -9.367 -13.258 1 88.25 102 ALA A O 1
ATOM 867 N N . LEU A 1 103 ? 5.68 -9.625 -11.461 1 90.25 103 LEU A N 1
ATOM 868 C CA . LEU A 1 103 ? 6.195 -10.961 -11.18 1 90.25 103 LEU A CA 1
ATOM 869 C C . LEU A 1 103 ? 5.848 -11.922 -12.312 1 90.25 103 LEU A C 1
ATOM 871 O O . LEU A 1 103 ? 6.684 -12.727 -12.734 1 90.25 103 LEU A O 1
ATOM 875 N N . GLN A 1 104 ? 4.656 -11.82 -12.773 1 89.5 104 GLN A N 1
ATOM 876 C CA . GLN A 1 104 ? 4.219 -12.648 -13.891 1 89.5 104 GLN A CA 1
ATOM 877 C C . GLN A 1 104 ? 5.027 -12.352 -15.148 1 89.5 104 GLN A C 1
ATOM 879 O O . GLN A 1 104 ? 5.516 -13.266 -15.812 1 89.5 104 GLN A O 1
ATOM 884 N N . LYS A 1 105 ? 5.137 -11.148 -15.43 1 89.19 105 LYS A N 1
ATOM 885 C CA . LYS A 1 105 ? 5.84 -10.711 -16.641 1 89.19 105 LYS A CA 1
ATOM 886 C C . LYS A 1 105 ? 7.297 -11.156 -16.609 1 89.19 105 LYS A C 1
ATOM 888 O O . LYS A 1 105 ? 7.883 -11.438 -17.656 1 89.19 105 LYS A O 1
ATOM 893 N N . ASN A 1 106 ? 7.852 -11.258 -15.43 1 88.06 106 ASN A N 1
ATOM 894 C CA . ASN A 1 106 ? 9.25 -11.648 -15.281 1 88.06 106 ASN A CA 1
ATOM 895 C C . ASN A 1 106 ? 9.391 -13.156 -15.094 1 88.06 106 ASN A C 1
ATOM 897 O O . ASN A 1 106 ? 10.484 -13.648 -14.789 1 88.06 106 ASN A O 1
ATOM 901 N N . GLY A 1 107 ? 8.25 -13.898 -15.156 1 86.31 107 GLY A N 1
ATOM 902 C CA . GLY A 1 107 ? 8.281 -15.352 -15.109 1 86.31 107 GLY A CA 1
ATOM 903 C C . GLY A 1 107 ? 8.523 -15.898 -13.719 1 86.31 107 GLY A C 1
ATOM 904 O O . GLY A 1 107 ? 9.016 -17.016 -13.57 1 86.31 107 GLY A O 1
ATOM 905 N N . LYS A 1 108 ? 8.211 -15.125 -12.789 1 88.31 108 LYS A N 1
ATOM 906 C CA . LYS A 1 108 ? 8.508 -15.539 -11.422 1 88.31 108 LYS A CA 1
ATOM 907 C C . LYS A 1 108 ? 7.316 -16.281 -10.805 1 88.31 108 LYS A C 1
ATOM 909 O O . LYS A 1 108 ? 7.457 -16.922 -9.766 1 88.31 108 LYS A O 1
ATOM 914 N N . ILE A 1 109 ? 6.148 -16.047 -11.383 1 88.25 109 ILE A N 1
ATOM 915 C CA . ILE A 1 109 ? 4.961 -16.719 -10.883 1 88.25 109 ILE A CA 1
ATOM 916 C C . ILE A 1 109 ? 4.789 -18.062 -11.602 1 88.25 109 ILE A C 1
ATOM 918 O O . ILE A 1 109 ? 4.922 -18.125 -12.82 1 88.25 109 ILE A O 1
ATOM 922 N N . LYS A 1 110 ? 4.562 -18.969 -10.852 1 82.62 110 LYS A N 1
ATOM 923 C CA . LYS A 1 110 ? 4.238 -20.281 -11.414 1 82.62 110 LYS A CA 1
ATOM 924 C C . LYS A 1 110 ? 2.811 -20.312 -11.961 1 82.62 110 LYS A C 1
ATOM 926 O O . LYS A 1 110 ? 1.91 -19.688 -11.383 1 82.62 110 LYS A O 1
ATOM 931 N N . PRO A 1 111 ? 2.668 -21.062 -13.07 1 71.44 111 PRO A N 1
ATOM 932 C CA . PRO A 1 111 ? 1.31 -21.234 -13.594 1 71.44 111 PRO A CA 1
ATOM 933 C C . PRO A 1 111 ? 0.391 -21.984 -12.625 1 71.44 111 PRO A C 1
ATOM 935 O O .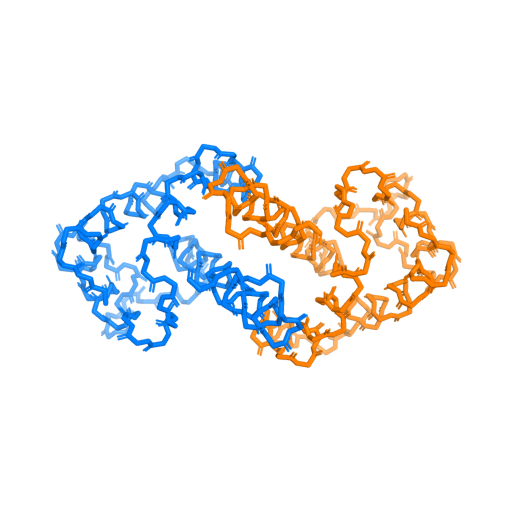 PRO A 1 111 ? 0.859 -22.797 -11.82 1 71.44 111 PRO A O 1
ATOM 938 N N . MET B 1 1 ? 20.047 -4.414 0.656 1 88.94 1 MET B N 1
ATOM 939 C CA . MET B 1 1 ? 19.922 -3.873 -0.695 1 88.94 1 MET B CA 1
ATOM 940 C C . MET B 1 1 ? 21.281 -3.428 -1.227 1 88.94 1 MET B C 1
ATOM 942 O O . MET B 1 1 ? 22.047 -2.795 -0.507 1 88.94 1 MET B O 1
ATOM 946 N N . ASN B 1 2 ? 21.5 -3.814 -2.453 1 91.81 2 ASN B N 1
ATOM 947 C CA . ASN B 1 2 ? 22.781 -3.395 -3.006 1 91.81 2 ASN B CA 1
ATOM 948 C C . ASN B 1 2 ? 22.828 -1.888 -3.236 1 91.81 2 ASN B C 1
ATOM 950 O O . ASN B 1 2 ? 21.781 -1.229 -3.266 1 91.81 2 ASN B O 1
ATOM 954 N N . GLN B 1 3 ? 24 -1.344 -3.469 1 93.5 3 GLN B N 1
ATOM 955 C CA . GLN B 1 3 ? 24.234 0.097 -3.504 1 93.5 3 GLN B CA 1
ATOM 956 C C . GLN B 1 3 ? 23.531 0.735 -4.703 1 93.5 3 GLN B C 1
ATOM 958 O O . GLN B 1 3 ? 22.969 1.827 -4.594 1 93.5 3 GLN B O 1
ATOM 963 N N . GLN B 1 4 ? 23.547 0.105 -5.844 1 94.25 4 GLN B N 1
ATOM 964 C CA . GLN B 1 4 ? 22.938 0.662 -7.051 1 94.25 4 GLN B CA 1
ATOM 965 C C . GLN B 1 4 ? 21.422 0.819 -6.887 1 94.25 4 GLN B C 1
ATOM 967 O O . GLN B 1 4 ? 20.859 1.863 -7.23 1 94.25 4 GLN B O 1
ATOM 972 N N . ASN B 1 5 ? 20.828 -0.153 -6.371 1 94.12 5 ASN B N 1
ATOM 973 C CA . ASN B 1 5 ? 19.391 -0.11 -6.148 1 94.12 5 ASN B CA 1
ATOM 974 C C . ASN B 1 5 ? 19.016 0.881 -5.047 1 94.12 5 ASN B C 1
ATOM 976 O O . ASN B 1 5 ? 18.016 1.583 -5.148 1 94.12 5 ASN B O 1
ATOM 980 N N . MET B 1 6 ? 19.859 0.959 -4.035 1 95.94 6 MET B N 1
ATOM 981 C CA . M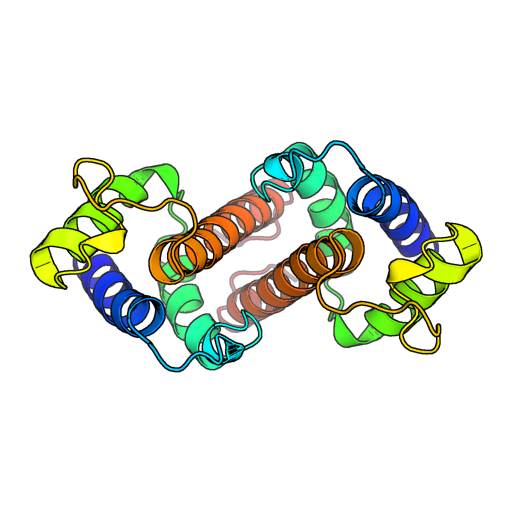ET B 1 6 ? 19.656 1.972 -3 1 95.94 6 MET B CA 1
ATOM 982 C C . MET B 1 6 ? 19.75 3.375 -3.59 1 95.94 6 MET B C 1
ATOM 984 O O . MET B 1 6 ? 18.906 4.223 -3.311 1 95.94 6 MET B O 1
ATOM 988 N N . ASP B 1 7 ? 20.672 3.572 -4.461 1 96.12 7 ASP B N 1
ATOM 989 C CA . ASP B 1 7 ? 20.828 4.871 -5.109 1 96.12 7 ASP B CA 1
ATOM 990 C C . ASP B 1 7 ? 19.594 5.227 -5.934 1 96.12 7 ASP B C 1
ATOM 992 O O . ASP B 1 7 ? 19.109 6.359 -5.871 1 96.12 7 ASP B O 1
ATOM 996 N N . LYS B 1 8 ? 19.172 4.305 -6.691 1 93 8 LYS B N 1
ATOM 997 C CA . LYS B 1 8 ? 17.969 4.52 -7.492 1 93 8 LYS B CA 1
ATOM 998 C C . LYS B 1 8 ? 16.766 4.84 -6.605 1 93 8 LYS B C 1
ATOM 1000 O O . LYS B 1 8 ? 16.016 5.777 -6.883 1 93 8 LYS B O 1
ATOM 1005 N N . LEU B 1 9 ? 16.625 4.012 -5.562 1 93.44 9 LEU B N 1
ATOM 1006 C CA . LEU B 1 9 ? 15.5 4.18 -4.648 1 93.44 9 LEU B CA 1
ATOM 1007 C C . LEU B 1 9 ? 15.531 5.559 -3.998 1 93.44 9 LEU B C 1
ATOM 1009 O O . LEU B 1 9 ? 14.516 6.262 -3.973 1 93.44 9 LEU B O 1
ATOM 1013 N N . VAL B 1 10 ? 16.656 5.93 -3.516 1 95.5 10 VAL B N 1
ATOM 1014 C CA . VAL B 1 10 ? 16.828 7.242 -2.9 1 95.5 10 VAL B CA 1
ATOM 1015 C C . VAL B 1 10 ? 16.469 8.336 -3.908 1 95.5 10 VAL B C 1
ATOM 1017 O O . VAL B 1 10 ? 15.75 9.281 -3.578 1 95.5 10 VAL B O 1
ATOM 1020 N N . ASN B 1 11 ? 16.906 8.211 -5.133 1 92.94 11 ASN B N 1
ATOM 1021 C CA . ASN B 1 11 ? 16.672 9.211 -6.172 1 92.94 11 ASN B CA 1
ATOM 1022 C C . ASN B 1 11 ? 15.195 9.312 -6.523 1 92.94 11 ASN B C 1
ATOM 1024 O O . ASN B 1 11 ? 14.641 10.414 -6.578 1 92.94 11 ASN B O 1
ATOM 1028 N N . TYR B 1 12 ? 14.539 8.234 -6.699 1 87.5 12 TYR B N 1
ATOM 1029 C CA . TYR B 1 12 ? 13.133 8.242 -7.078 1 87.5 12 TYR B CA 1
ATOM 1030 C C . TYR B 1 12 ? 12.258 8.68 -5.91 1 87.5 12 TYR B C 1
ATOM 1032 O O . TYR B 1 12 ? 11.359 9.508 -6.074 1 87.5 12 TYR B O 1
ATOM 1040 N N . LEU B 1 13 ? 12.531 8.141 -4.758 1 90.81 13 LEU B N 1
ATOM 1041 C CA . LEU B 1 13 ? 11.711 8.422 -3.584 1 90.81 13 LEU B CA 1
ATOM 1042 C C . LEU B 1 13 ? 11.836 9.891 -3.178 1 90.81 13 LEU B C 1
ATOM 1044 O O . LEU B 1 13 ? 10.852 10.508 -2.762 1 90.81 13 LEU B O 1
ATOM 1048 N N . SER B 1 14 ? 13 10.43 -3.312 1 92.25 14 SER B N 1
ATOM 1049 C CA . SER B 1 14 ? 13.188 11.836 -2.945 1 92.25 14 SER B CA 1
ATOM 1050 C C . SER B 1 14 ? 12.32 12.75 -3.797 1 92.25 14 SER B C 1
ATOM 1052 O O . SER B 1 14 ? 11.781 13.742 -3.303 1 92.25 14 SER B O 1
ATOM 1054 N N . LYS B 1 15 ? 12.195 12.406 -5.07 1 87.12 15 LYS B N 1
ATOM 1055 C CA . LYS B 1 15 ? 11.328 13.188 -5.949 1 87.12 15 LYS B CA 1
ATOM 1056 C C . LYS B 1 15 ? 9.875 13.109 -5.496 1 87.12 15 LYS B C 1
ATOM 1058 O O . LYS B 1 15 ? 9.156 14.109 -5.52 1 87.12 15 LYS B O 1
ATOM 1063 N N . PHE B 1 16 ? 9.555 11.969 -5.098 1 83.62 16 PHE B N 1
ATOM 1064 C CA . PHE B 1 16 ? 8.203 11.742 -4.605 1 83.62 16 PHE B CA 1
ATOM 1065 C C . PHE B 1 16 ? 7.969 12.492 -3.303 1 83.62 16 PHE B C 1
ATOM 1067 O O . PHE B 1 16 ? 6.949 13.172 -3.148 1 83.62 16 PHE B O 1
ATOM 1074 N N . ILE B 1 17 ? 8.828 12.438 -2.412 1 89.12 17 ILE B N 1
ATOM 1075 C CA . ILE B 1 17 ? 8.664 12.992 -1.073 1 89.12 17 ILE B CA 1
ATOM 1076 C C . ILE B 1 17 ? 8.719 14.516 -1.138 1 89.12 17 ILE B C 1
ATOM 1078 O O . ILE B 1 17 ? 7.98 15.203 -0.422 1 89.12 17 ILE B O 1
ATOM 1082 N N . LYS B 1 18 ? 9.562 15.07 -2.033 1 88.44 18 LYS B N 1
ATOM 1083 C CA . LYS B 1 18 ? 9.727 16.516 -2.141 1 88.44 18 LYS B CA 1
ATOM 1084 C C . LYS B 1 18 ? 8.594 17.141 -2.951 1 88.44 18 LYS B C 1
ATOM 1086 O O . LYS B 1 18 ? 8.398 18.359 -2.916 1 88.44 18 LYS B O 1
ATOM 1091 N N . ASN B 1 19 ? 8.086 16.25 -3.781 1 72.88 19 ASN B N 1
ATOM 1092 C CA . ASN B 1 19 ? 7.055 16.797 -4.66 1 72.88 19 ASN B CA 1
ATOM 1093 C C . ASN B 1 19 ? 6.023 17.609 -3.879 1 72.88 19 ASN B C 1
ATOM 1095 O O . ASN B 1 19 ? 5.367 17.078 -2.977 1 72.88 19 ASN B O 1
ATOM 1099 N N . VAL B 1 20 ? 6.238 18.969 -3.963 1 59.5 20 VAL B N 1
ATOM 1100 C CA . VAL B 1 20 ? 5.402 19.938 -3.27 1 59.5 20 VAL B CA 1
ATOM 1101 C C . VAL B 1 20 ? 4.004 19.953 -3.883 1 59.5 20 VAL B C 1
ATOM 1103 O O . VAL B 1 20 ? 3.068 20.5 -3.299 1 59.5 20 VAL B O 1
ATOM 1106 N N . ARG B 1 21 ? 4.031 19.688 -5.168 1 52.56 21 ARG B N 1
ATOM 1107 C CA . ARG B 1 21 ? 2.686 19.844 -5.707 1 52.56 21 ARG B CA 1
ATOM 1108 C C . ARG B 1 21 ? 1.673 19.047 -4.891 1 52.56 21 ARG B C 1
ATOM 1110 O O . ARG B 1 21 ? 1.975 17.953 -4.418 1 52.56 21 ARG B O 1
ATOM 1117 N N . SER B 1 22 ? 1.137 19.781 -4.145 1 45.53 22 SER B N 1
ATOM 1118 C CA . SER B 1 22 ? 0.082 19.422 -3.199 1 45.53 22 SER B CA 1
ATOM 1119 C C . SER B 1 22 ? -0.613 18.125 -3.6 1 45.53 22 SER B C 1
ATOM 1121 O O . SER B 1 22 ? -1.358 17.547 -2.809 1 45.53 22 SER B O 1
ATOM 1123 N N . ASP B 1 23 ? -0.822 18.156 -4.852 1 41.78 23 ASP B N 1
ATOM 1124 C CA . ASP B 1 23 ? -1.822 17.156 -5.199 1 41.78 23 ASP B CA 1
ATOM 1125 C C . ASP B 1 23 ? -1.277 15.742 -4.992 1 41.78 23 ASP B C 1
ATOM 1127 O O . ASP B 1 23 ? -0.419 15.289 -5.75 1 41.78 23 ASP B O 1
ATOM 1131 N N . CYS B 1 24 ? -0.762 15.57 -3.809 1 44 24 CYS B N 1
ATOM 1132 C CA . CYS B 1 24 ? -0.568 14.203 -3.33 1 44 24 CYS B CA 1
ATOM 1133 C C . CYS B 1 24 ? -1.276 13.203 -4.238 1 44 24 CYS B C 1
ATOM 1135 O O . CYS B 1 24 ? -1.367 12.016 -3.908 1 44 24 CYS B O 1
ATOM 1137 N N . SER B 1 25 ? -2.004 13.797 -5.027 1 43.88 25 SER B N 1
ATOM 1138 C CA . SER B 1 25 ? -2.695 12.867 -5.918 1 43.88 25 SER B CA 1
ATOM 1139 C C . SER B 1 25 ? -1.715 11.922 -6.602 1 43.88 25 SER B C 1
ATOM 1141 O O . SER B 1 25 ? -2.125 10.969 -7.266 1 43.88 25 SER B O 1
ATOM 1143 N N . MET B 1 26 ? -0.537 12.469 -6.66 1 39.38 26 MET B N 1
ATOM 1144 C CA . MET B 1 26 ? 0.439 11.711 -7.441 1 39.38 26 MET B CA 1
ATOM 1145 C C . MET B 1 26 ? 0.764 10.383 -6.766 1 39.38 26 MET B C 1
ATOM 1147 O O . MET B 1 26 ? 1.222 9.445 -7.418 1 39.38 26 MET B O 1
ATOM 1151 N N . TYR B 1 27 ? 1.062 10.547 -5.492 1 42 27 TYR B N 1
ATOM 1152 C CA . TYR B 1 27 ? 1.414 9.234 -4.953 1 42 27 TYR B CA 1
ATOM 1153 C C . TYR B 1 27 ? 0.218 8.289 -4.984 1 42 27 TYR B C 1
ATOM 1155 O O . TYR B 1 27 ? -0.462 8.109 -3.971 1 42 27 TYR B O 1
ATOM 1163 N N . ASN B 1 28 ? -0.559 8.492 -5.855 1 45.94 28 ASN B N 1
ATOM 1164 C CA . ASN B 1 28 ? -1.538 7.438 -6.074 1 45.94 28 ASN B CA 1
ATOM 1165 C C . ASN B 1 28 ? -0.864 6.109 -6.406 1 45.94 28 ASN B C 1
ATOM 1167 O O . ASN B 1 28 ? -0.209 5.98 -7.441 1 45.94 28 ASN B O 1
ATOM 1171 N N . PRO B 1 29 ? -0.439 5.422 -5.25 1 46.06 29 PRO B N 1
ATOM 1172 C CA . PRO B 1 29 ? 0.044 4.109 -5.68 1 46.06 29 PRO B CA 1
ATOM 1173 C C . PRO B 1 29 ? -0.447 3.729 -7.078 1 46.06 29 PRO B C 1
ATOM 1175 O O . PRO B 1 29 ? 0.041 2.76 -7.664 1 46.06 29 PRO B O 1
ATOM 1178 N N . THR B 1 30 ? -1.463 4.441 -7.395 1 43.75 30 THR B N 1
ATOM 1179 C CA . THR B 1 30 ? -1.981 4.215 -8.742 1 43.75 30 THR B CA 1
ATOM 1180 C C . THR B 1 30 ? -1.076 4.863 -9.781 1 43.75 30 THR B C 1
ATOM 1182 O O . THR B 1 30 ? -1.264 4.66 -10.984 1 43.75 30 THR B O 1
ATOM 1185 N N . ASN B 1 31 ? -0.315 5.777 -9.148 1 50.59 31 ASN B N 1
ATOM 1186 C CA . ASN B 1 31 ? 0.62 6.262 -10.156 1 50.59 31 ASN B CA 1
ATOM 1187 C C . ASN B 1 31 ? 1.578 5.164 -10.609 1 50.59 31 ASN B C 1
ATOM 1189 O O . ASN B 1 31 ? 2.551 4.863 -9.914 1 50.59 31 ASN B O 1
ATOM 1193 N N . ILE B 1 32 ? 1.169 4.512 -11.555 1 51.5 32 ILE B N 1
ATOM 1194 C CA . ILE B 1 32 ? 1.708 3.318 -12.195 1 51.5 32 ILE B CA 1
ATOM 1195 C C . ILE B 1 32 ? 3.199 3.504 -12.461 1 51.5 32 ILE B C 1
ATOM 1197 O O . ILE B 1 32 ? 3.982 2.561 -12.32 1 51.5 32 ILE B O 1
ATOM 1201 N N . GLN B 1 33 ? 3.49 4.711 -12.742 1 51.41 33 GLN B N 1
ATOM 1202 C CA . GLN B 1 33 ? 4.887 4.902 -13.117 1 51.41 33 GLN B CA 1
ATOM 1203 C C . GLN B 1 33 ? 5.812 4.688 -11.93 1 51.41 33 GLN B C 1
ATOM 1205 O O . GLN B 1 33 ? 6.848 4.031 -12.047 1 51.41 33 GLN B O 1
ATOM 1210 N N . TYR B 1 34 ? 5.438 5.293 -10.836 1 56.25 34 TYR B N 1
ATOM 1211 C CA . TYR B 1 34 ? 6.273 5.137 -9.656 1 56.25 34 TYR B CA 1
ATOM 1212 C C . TYR B 1 34 ? 6.27 3.689 -9.172 1 56.25 34 TYR B C 1
ATOM 1214 O O . TYR B 1 34 ? 7.305 3.16 -8.758 1 56.25 34 TYR B O 1
ATOM 1222 N N . SER B 1 35 ? 5.168 3.092 -9.508 1 65.06 35 SER B N 1
ATOM 1223 C CA . SER B 1 35 ? 5.031 1.715 -9.047 1 65.06 35 SER B CA 1
ATOM 1224 C C . SER B 1 35 ? 5.945 0.776 -9.828 1 65.06 35 SER B C 1
ATOM 1226 O O . SER B 1 35 ? 6.551 -0.129 -9.25 1 65.06 35 SER B O 1
ATOM 1228 N N . PHE B 1 36 ? 6.234 1.299 -11.016 1 73.31 36 PHE B N 1
ATOM 1229 C CA . PHE B 1 36 ? 7.047 0.421 -11.852 1 73.31 36 PHE B CA 1
ATOM 1230 C C . PHE B 1 36 ? 8.5 0.423 -11.383 1 73.31 36 PHE B C 1
ATOM 1232 O O . PHE B 1 36 ? 9.125 -0.633 -11.281 1 73.31 36 PHE B O 1
ATOM 1239 N N . TYR B 1 37 ? 8.984 1.574 -11.055 1 77.38 37 TYR B N 1
ATOM 1240 C CA . TYR B 1 37 ? 10.367 1.666 -10.602 1 77.38 37 TYR B CA 1
ATOM 1241 C C . TYR B 1 37 ? 10.57 0.917 -9.289 1 77.38 37 TYR B C 1
ATOM 1243 O O . TYR B 1 37 ? 11.508 0.13 -9.156 1 77.38 37 TYR B O 1
ATOM 1251 N N . TYR B 1 38 ? 9.742 1.061 -8.414 1 86.5 38 TYR B N 1
ATOM 1252 C CA . TYR B 1 38 ? 9.859 0.432 -7.105 1 86.5 38 TYR B CA 1
ATOM 1253 C C . TYR B 1 38 ? 9.688 -1.079 -7.207 1 86.5 38 TYR B C 1
ATOM 1255 O O . TYR B 1 38 ? 10.398 -1.836 -6.539 1 86.5 38 TYR B O 1
ATOM 1263 N N . THR B 1 39 ? 8.859 -1.39 -8.125 1 88.81 39 THR B N 1
ATOM 1264 C CA . THR B 1 39 ? 8.602 -2.818 -8.281 1 88.81 39 THR B CA 1
ATOM 1265 C C . THR B 1 39 ? 9.82 -3.527 -8.867 1 88.81 39 THR B C 1
ATOM 1267 O O . THR B 1 39 ? 10.148 -4.645 -8.461 1 88.81 39 THR B O 1
ATOM 1270 N N . ASN B 1 40 ? 10.469 -2.828 -9.758 1 86.94 40 ASN B N 1
ATOM 1271 C CA . ASN B 1 40 ? 11.664 -3.422 -10.344 1 86.94 40 ASN B CA 1
ATOM 1272 C C . ASN B 1 40 ? 12.766 -3.594 -9.297 1 86.94 40 ASN B C 1
ATOM 1274 O O . ASN B 1 40 ? 13.461 -4.609 -9.289 1 86.94 40 ASN B O 1
ATOM 1278 N N . ILE B 1 41 ? 12.875 -2.629 -8.508 1 91.12 41 ILE B N 1
ATOM 1279 C CA . ILE B 1 41 ? 13.859 -2.74 -7.441 1 91.12 41 ILE B CA 1
ATOM 1280 C C . ILE B 1 41 ? 13.453 -3.855 -6.48 1 91.12 41 ILE B C 1
ATOM 1282 O O . ILE B 1 41 ? 14.289 -4.648 -6.051 1 91.12 41 ILE B O 1
ATOM 1286 N N . PHE B 1 42 ? 12.203 -3.947 -6.191 1 92.69 42 PHE B N 1
ATOM 1287 C CA . PHE B 1 42 ? 11.688 -4.977 -5.297 1 92.69 42 PHE B CA 1
ATOM 1288 C C . PHE B 1 42 ? 11.945 -6.367 -5.859 1 92.69 42 PHE B C 1
ATOM 1290 O O . PHE B 1 42 ? 12.359 -7.273 -5.129 1 92.69 42 PHE B O 1
ATOM 1297 N N . LEU B 1 43 ? 11.812 -6.52 -7.121 1 89.38 43 LEU B N 1
ATOM 1298 C CA . LEU B 1 43 ? 11.984 -7.816 -7.766 1 89.38 43 LEU B CA 1
ATOM 1299 C C . LEU B 1 43 ? 13.453 -8.234 -7.762 1 89.38 43 LEU B C 1
ATOM 1301 O O . LEU B 1 43 ? 13.766 -9.422 -7.664 1 89.38 43 LEU B O 1
ATOM 1305 N N . ASP B 1 44 ? 14.227 -7.258 -7.828 1 87.88 44 ASP B N 1
ATOM 1306 C CA . ASP B 1 44 ? 15.664 -7.504 -7.871 1 87.88 44 ASP B CA 1
ATOM 1307 C C . ASP B 1 44 ? 16.203 -7.887 -6.496 1 87.88 44 ASP B C 1
ATOM 1309 O O . ASP B 1 44 ? 17.109 -8.711 -6.383 1 87.88 44 ASP B O 1
ATOM 1313 N N . GLU B 1 45 ? 15.562 -7.344 -5.395 1 84.94 45 GLU B N 1
ATOM 1314 C CA . GLU B 1 45 ? 16.156 -7.449 -4.062 1 84.94 45 GLU B CA 1
ATOM 1315 C C . GLU B 1 45 ? 15.289 -8.297 -3.137 1 84.94 45 GLU B C 1
ATOM 1317 O O . GLU B 1 45 ? 15.805 -9.047 -2.311 1 84.94 45 GLU B O 1
ATOM 1322 N N . SER B 1 46 ? 13.922 -8.195 -3.266 1 79.94 46 SER B N 1
ATOM 1323 C CA . SER B 1 46 ? 12.891 -8.773 -2.414 1 79.94 46 SER B CA 1
ATOM 1324 C C . SER B 1 46 ? 13.266 -8.664 -0.939 1 79.94 46 SER B C 1
ATOM 1326 O O . SER B 1 46 ? 13 -9.586 -0.159 1 79.94 46 SER B O 1
ATOM 1328 N N . GLU B 1 47 ? 14.008 -7.613 -0.586 1 85.69 47 GLU B N 1
ATOM 1329 C CA . GLU B 1 47 ? 14.477 -7.398 0.781 1 85.69 47 GLU B CA 1
ATOM 1330 C C . GLU B 1 47 ? 13.336 -6.922 1.682 1 85.69 47 GLU B C 1
ATOM 1332 O O . GLU B 1 47 ? 12.469 -6.164 1.247 1 85.69 47 GLU B O 1
ATOM 1337 N N . GLN B 1 48 ? 13.461 -7.281 2.904 1 89.06 48 GLN B N 1
ATOM 1338 C CA . GLN B 1 48 ? 12.531 -6.77 3.908 1 89.06 48 GLN B CA 1
ATOM 1339 C C . GLN B 1 48 ? 12.812 -5.305 4.223 1 89.06 48 GLN B C 1
ATOM 1341 O O . GLN B 1 48 ? 13.969 -4.918 4.43 1 89.06 48 GLN B O 1
ATOM 1346 N N . ILE B 1 49 ? 11.789 -4.543 4.227 1 89.12 49 ILE B N 1
ATOM 1347 C CA . ILE B 1 49 ? 11.914 -3.096 4.371 1 89.12 49 ILE B CA 1
ATOM 1348 C C . ILE B 1 49 ? 12.656 -2.771 5.664 1 89.12 49 ILE B C 1
ATOM 1350 O O . ILE B 1 49 ? 13.438 -1.818 5.715 1 89.12 49 ILE B O 1
ATOM 1354 N N . GLY B 1 50 ? 12.477 -3.578 6.645 1 88.75 50 GLY B N 1
ATOM 1355 C CA . GLY B 1 50 ? 13.148 -3.359 7.918 1 88.75 50 GLY B CA 1
ATOM 1356 C C . GLY B 1 50 ? 14.656 -3.467 7.824 1 88.75 50 GLY B C 1
ATOM 1357 O O . GLY B 1 50 ? 15.375 -2.943 8.68 1 88.75 50 GLY B O 1
ATOM 1358 N N . SER B 1 51 ? 15.141 -4.027 6.828 1 92.38 51 SER B N 1
ATOM 1359 C CA . SER B 1 51 ? 16.578 -4.281 6.715 1 92.38 51 SER B CA 1
ATOM 1360 C C . SER B 1 51 ? 17.297 -3.072 6.137 1 92.38 51 SER B C 1
ATOM 1362 O O . SER B 1 51 ? 18.516 -2.932 6.309 1 92.38 51 SER B O 1
ATOM 1364 N N . PHE B 1 52 ? 16.531 -2.229 5.43 1 94.75 52 PHE B N 1
ATOM 1365 C CA . PHE B 1 52 ? 17.266 -1.162 4.758 1 94.75 52 PHE B CA 1
ATOM 1366 C C . PHE B 1 52 ? 16.625 0.193 5.035 1 94.75 52 PHE B C 1
ATOM 1368 O O . PHE B 1 52 ? 17.156 1.229 4.629 1 94.75 52 PHE B O 1
ATOM 1375 N N . CYS B 1 53 ? 15.57 0.268 5.738 1 93.94 53 CYS B N 1
ATOM 1376 C CA . CYS B 1 53 ? 14.805 1.501 5.879 1 93.94 53 CYS B CA 1
ATOM 1377 C C . CYS B 1 53 ? 15.602 2.557 6.633 1 93.94 53 CYS B C 1
ATOM 1379 O O . CYS B 1 53 ? 15.5 3.748 6.336 1 93.94 53 CYS B O 1
ATOM 1381 N N . ASP B 1 54 ? 16.344 2.139 7.621 1 95.25 54 ASP B N 1
ATOM 1382 C CA . ASP B 1 54 ? 17.125 3.107 8.367 1 95.25 54 ASP B CA 1
ATOM 1383 C C . ASP B 1 54 ? 18.141 3.812 7.465 1 95.25 54 ASP B C 1
ATOM 1385 O O . ASP B 1 54 ? 18.25 5.039 7.492 1 95.25 54 ASP B O 1
ATOM 1389 N N . GLU B 1 55 ? 18.859 3.078 6.738 1 96.88 55 GLU B N 1
ATOM 1390 C CA . GLU B 1 55 ? 19.812 3.648 5.797 1 96.88 55 GLU B CA 1
ATOM 1391 C C . GLU B 1 55 ? 19.125 4.512 4.75 1 96.88 55 GLU B C 1
ATOM 1393 O O . GLU B 1 55 ? 19.625 5.57 4.375 1 96.88 55 GLU B O 1
ATOM 1398 N N . LEU B 1 56 ? 18.016 4.023 4.262 1 97.38 56 LEU B N 1
ATOM 1399 C CA . LEU B 1 56 ? 17.234 4.781 3.287 1 97.38 56 LEU B CA 1
ATOM 1400 C C . LEU B 1 56 ? 16.875 6.16 3.826 1 97.38 56 LEU B C 1
ATOM 1402 O O . LEU B 1 56 ? 17.125 7.172 3.166 1 97.38 56 LEU B O 1
ATOM 1406 N N . VAL B 1 57 ? 16.328 6.172 5.027 1 97.38 57 VAL B N 1
ATOM 1407 C CA . VAL B 1 57 ? 15.914 7.434 5.633 1 97.38 57 VAL B CA 1
ATOM 1408 C C . VAL B 1 57 ? 17.125 8.336 5.832 1 97.38 57 VAL B C 1
ATOM 1410 O O . VAL B 1 57 ? 17.078 9.531 5.535 1 97.38 57 VAL B O 1
ATOM 1413 N N . ARG B 1 58 ? 18.156 7.781 6.32 1 97.62 58 ARG B N 1
ATOM 1414 C CA . ARG B 1 58 ? 19.375 8.547 6.516 1 97.62 58 ARG B CA 1
ATOM 1415 C C . ARG B 1 58 ? 19.828 9.203 5.215 1 97.62 58 ARG B C 1
ATOM 1417 O O . ARG B 1 58 ? 20.141 10.398 5.195 1 97.62 58 ARG B O 1
ATOM 1424 N N . ARG B 1 59 ? 19.828 8.484 4.102 1 98 59 ARG B N 1
ATOM 1425 C CA . ARG B 1 59 ? 20.266 8.992 2.807 1 98 59 ARG B CA 1
ATOM 1426 C C . ARG B 1 59 ? 19.297 10.055 2.279 1 98 59 ARG B C 1
ATOM 1428 O O . ARG B 1 59 ? 19.719 11.023 1.645 1 98 59 ARG B O 1
ATOM 1435 N N . LEU B 1 60 ? 18.047 9.836 2.539 1 97.75 60 LEU B N 1
ATOM 1436 C CA . LEU B 1 60 ? 17.062 10.844 2.143 1 97.75 60 LEU B CA 1
ATOM 1437 C C . LEU B 1 60 ? 17.312 12.164 2.867 1 97.75 60 LEU B C 1
ATOM 1439 O O . LEU B 1 60 ? 17.203 13.234 2.27 1 97.75 60 LEU B O 1
ATOM 1443 N N . ILE B 1 61 ? 17.625 12.016 4.094 1 97.62 61 ILE B N 1
ATOM 1444 C CA . ILE B 1 61 ? 17.859 13.203 4.906 1 97.62 61 ILE B CA 1
ATOM 1445 C C . ILE B 1 61 ? 19.172 13.867 4.48 1 97.62 61 ILE B C 1
ATOM 1447 O O . ILE B 1 61 ? 19.203 15.055 4.16 1 97.62 61 ILE B O 1
ATOM 1451 N N . ILE B 1 62 ? 20.234 13.117 4.449 1 97.38 62 ILE B N 1
ATOM 1452 C CA . ILE B 1 62 ? 21.578 13.664 4.266 1 97.38 62 ILE B CA 1
ATOM 1453 C C . ILE B 1 62 ? 21.812 13.961 2.787 1 97.38 62 ILE B C 1
ATOM 1455 O O . ILE B 1 62 ? 22.219 15.07 2.428 1 97.38 62 ILE B O 1
ATOM 1459 N N . ASP B 1 63 ? 21.609 13.094 1.818 1 97.38 63 ASP B N 1
ATOM 1460 C CA . ASP B 1 63 ? 21.938 13.234 0.405 1 97.38 63 ASP B CA 1
ATOM 1461 C C . ASP B 1 63 ? 20.922 14.125 -0.315 1 97.38 63 ASP B C 1
ATOM 1463 O O . ASP B 1 63 ? 21.266 14.812 -1.276 1 97.38 63 ASP B O 1
ATOM 1467 N N . LYS B 1 64 ? 19.703 14.031 0.147 1 96.94 64 LYS B N 1
ATOM 1468 C CA . LYS B 1 64 ? 18.641 14.727 -0.589 1 96.94 64 LYS B CA 1
ATOM 1469 C C . LYS B 1 64 ? 18.094 15.906 0.212 1 96.94 64 LYS B C 1
ATOM 1471 O O . LYS B 1 64 ? 17.203 16.625 -0.254 1 96.94 64 LYS B O 1
ATOM 1476 N N . GLN B 1 65 ? 18.5 16.047 1.431 1 95.5 65 GLN B N 1
ATOM 1477 C CA . GLN B 1 65 ? 18.188 17.188 2.275 1 95.5 65 GLN B CA 1
ATOM 1478 C C . GLN B 1 65 ? 16.703 17.234 2.604 1 95.5 65 GLN B C 1
ATOM 1480 O O . GLN B 1 65 ? 16.078 18.297 2.521 1 95.5 65 GLN B O 1
ATOM 1485 N N . ILE B 1 66 ? 16.141 16.078 2.844 1 95.5 66 ILE B N 1
ATOM 1486 C CA . ILE B 1 66 ? 14.742 16.016 3.271 1 95.5 66 ILE B CA 1
ATOM 1487 C C . ILE B 1 66 ? 14.672 16.016 4.797 1 95.5 66 ILE B C 1
ATOM 1489 O O . ILE B 1 66 ? 14.414 14.969 5.402 1 95.5 66 ILE B O 1
ATOM 1493 N N . VAL B 1 67 ? 14.742 17.125 5.387 1 93.69 67 VAL B N 1
ATOM 1494 C CA . VAL B 1 67 ? 14.891 17.297 6.828 1 93.69 67 VAL B CA 1
ATOM 1495 C C . VAL B 1 67 ? 13.586 16.922 7.531 1 93.69 67 VAL B C 1
ATOM 1497 O O . VAL B 1 67 ? 13.594 16.547 8.703 1 93.69 67 VAL B O 1
ATOM 1500 N N . GLY B 1 68 ? 12.562 16.938 6.785 1 92.94 68 GLY B N 1
ATOM 1501 C CA . GLY B 1 68 ? 11.258 16.625 7.336 1 92.94 68 GLY B CA 1
ATOM 1502 C C . GLY B 1 68 ? 11.141 15.188 7.812 1 92.94 68 GLY B C 1
ATOM 1503 O O . GLY B 1 68 ? 10.203 14.836 8.539 1 92.94 68 GLY B O 1
ATOM 1504 N N . LEU B 1 69 ? 12.102 14.367 7.465 1 96 69 LEU B N 1
ATOM 1505 C CA . LEU B 1 69 ? 12.102 12.977 7.895 1 96 69 LEU B CA 1
ATOM 1506 C C . LEU B 1 69 ? 12.992 12.781 9.117 1 96 69 LEU B C 1
ATOM 1508 O O . LEU B 1 69 ? 13.008 11.695 9.711 1 96 69 LEU B O 1
ATOM 1512 N N . ASP B 1 70 ? 13.719 13.852 9.547 1 96.44 70 ASP B N 1
ATOM 1513 C CA . ASP B 1 70 ? 14.648 13.773 10.672 1 96.44 70 ASP B CA 1
ATOM 1514 C C . ASP B 1 70 ? 13.914 13.961 12 1 96.44 70 ASP B C 1
ATOM 1516 O O . ASP B 1 70 ? 13.617 15.094 12.398 1 96.44 70 ASP B O 1
ATOM 1520 N N . THR 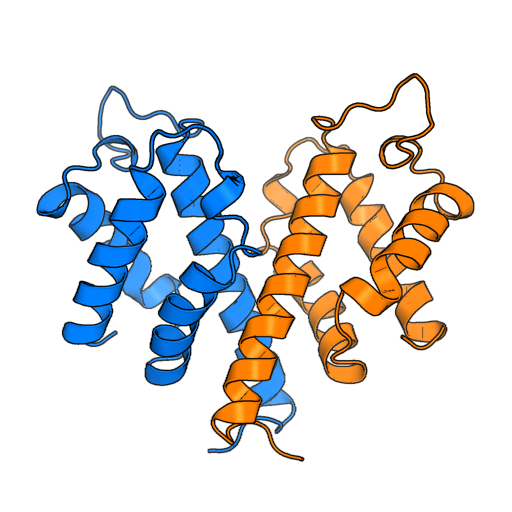B 1 71 ? 13.727 12.875 12.641 1 94.56 71 THR B N 1
ATOM 1521 C CA . THR B 1 71 ? 12.961 12.891 13.883 1 94.56 71 THR B CA 1
ATOM 1522 C C . THR B 1 71 ? 13.719 13.648 14.969 1 94.56 71 THR B C 1
ATOM 1524 O O . THR B 1 71 ? 13.141 14.023 15.992 1 94.56 71 THR B O 1
ATOM 1527 N N . SER B 1 72 ? 15.008 13.852 14.844 1 94.25 72 SER B N 1
ATOM 1528 C CA . SER B 1 72 ? 15.812 14.57 15.82 1 94.25 72 SER B CA 1
ATOM 1529 C C . SER B 1 72 ? 15.75 16.078 15.594 1 94.25 72 SER B C 1
ATOM 1531 O O . SER B 1 72 ? 16.203 16.859 16.438 1 94.25 72 SER B O 1
ATOM 1533 N N . ASP B 1 73 ? 15.18 16.453 14.477 1 95.06 73 ASP B N 1
ATOM 1534 C CA . ASP B 1 73 ? 15.062 17.875 14.164 1 95.06 73 ASP B CA 1
ATOM 1535 C C . ASP B 1 73 ? 13.969 18.531 15.008 1 95.06 73 ASP B C 1
ATOM 1537 O O . ASP B 1 73 ? 12.898 17.953 15.219 1 95.06 73 ASP B O 1
ATOM 1541 N N . LYS B 1 74 ? 14.141 19.75 15.391 1 94.75 74 LYS B N 1
ATOM 1542 C CA . LYS B 1 74 ? 13.211 20.5 16.234 1 94.75 74 LYS B CA 1
ATOM 1543 C C . LYS B 1 74 ? 11.891 20.75 15.5 1 94.75 74 LYS B C 1
ATOM 1545 O O . LYS B 1 74 ? 10.836 20.875 16.125 1 94.75 74 LYS B O 1
ATOM 1550 N N . SER B 1 75 ? 12.062 20.797 14.188 1 92.75 75 SER B N 1
ATOM 1551 C CA . SER B 1 75 ? 10.875 21.109 13.398 1 92.75 75 SER B CA 1
ATOM 1552 C C . SER B 1 75 ? 10.188 19.844 12.891 1 92.75 75 SER B C 1
ATOM 1554 O O . SER B 1 75 ? 9.2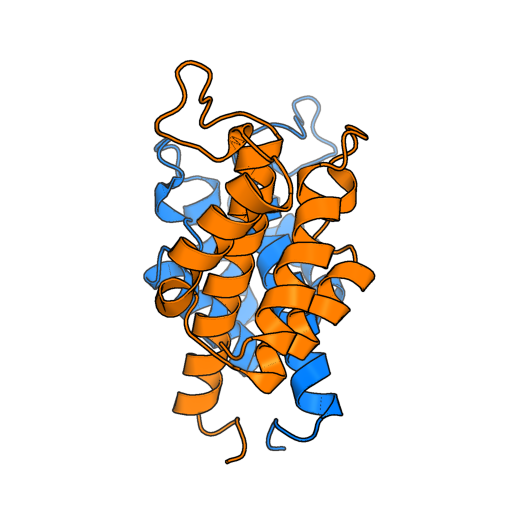97 19.906 12.047 1 92.75 75 SER B O 1
ATOM 1556 N N . TYR B 1 76 ? 10.555 18.719 13.414 1 94.69 76 TYR B N 1
ATOM 1557 C CA . TYR B 1 76 ? 9.953 17.469 12.984 1 94.69 76 TYR B CA 1
ATOM 1558 C C . TYR B 1 76 ? 8.453 17.453 13.242 1 94.69 76 TYR B C 1
ATOM 1560 O O . TYR B 1 76 ? 8.008 17.812 14.344 1 94.69 76 TYR B O 1
ATOM 1568 N N . ASP B 1 77 ? 7.742 17.141 12.227 1 93.5 77 ASP B N 1
ATOM 1569 C CA . ASP B 1 77 ? 6.293 16.984 12.289 1 93.5 77 ASP B CA 1
ATOM 1570 C C . ASP B 1 77 ? 5.859 15.648 11.703 1 93.5 77 ASP B C 1
ATOM 1572 O O . ASP B 1 77 ? 5.953 15.422 10.5 1 93.5 77 ASP B O 1
ATOM 1576 N N . PRO B 1 78 ? 5.387 14.758 12.547 1 90 78 PRO B N 1
ATOM 1577 C CA . PRO B 1 78 ? 4.969 13.438 12.062 1 90 78 PRO B CA 1
ATOM 1578 C C . PRO B 1 78 ? 3.791 13.516 11.094 1 90 78 PRO B C 1
ATOM 1580 O O . PRO B 1 78 ? 3.494 12.539 10.398 1 90 78 PRO B O 1
ATOM 1583 N N . ASN B 1 79 ? 3.182 14.711 11.016 1 87.62 79 ASN B N 1
ATOM 1584 C CA . ASN B 1 79 ? 2.021 14.859 10.141 1 87.62 79 ASN B CA 1
ATOM 1585 C C . ASN B 1 79 ? 2.355 15.68 8.898 1 87.62 79 ASN B C 1
ATOM 1587 O O . ASN B 1 79 ? 1.462 16.062 8.141 1 87.62 79 ASN B O 1
ATOM 1591 N N . SER B 1 80 ? 3.639 15.906 8.719 1 87.31 80 SER B N 1
ATOM 1592 C CA . SER B 1 80 ? 4.039 16.656 7.531 1 87.31 80 SER B CA 1
ATOM 1593 C C . SER B 1 80 ? 3.744 15.883 6.258 1 87.31 80 SER B C 1
ATOM 1595 O O . SER B 1 80 ? 3.729 14.648 6.266 1 87.31 80 SER B O 1
ATOM 1597 N N . PRO B 1 81 ? 3.568 16.531 5.121 1 83.94 81 PRO B N 1
ATOM 1598 C CA . PRO B 1 81 ? 3.365 15.852 3.844 1 83.94 81 PRO B CA 1
ATOM 1599 C C . PRO B 1 81 ? 4.523 14.922 3.477 1 83.94 81 PRO B C 1
ATOM 1601 O O . PRO B 1 81 ? 4.309 13.852 2.91 1 83.94 81 PRO B O 1
ATOM 1604 N N . GLN B 1 82 ? 5.75 15.383 3.822 1 88.5 82 GLN B N 1
ATOM 1605 C CA . GLN B 1 82 ? 6.918 14.578 3.496 1 88.5 82 GLN B CA 1
ATOM 1606 C C . GLN B 1 82 ? 6.906 13.258 4.27 1 88.5 82 GLN B C 1
ATOM 1608 O O . GLN B 1 82 ? 7.133 12.195 3.695 1 88.5 82 GLN B O 1
ATOM 1613 N N . GLN B 1 83 ? 6.578 13.375 5.57 1 88.56 83 GLN B N 1
ATOM 1614 C CA . GLN B 1 83 ? 6.48 12.172 6.398 1 88.56 83 GLN B CA 1
ATOM 1615 C C . GLN B 1 83 ? 5.379 11.242 5.902 1 88.56 83 GLN B C 1
ATOM 1617 O O . GLN B 1 83 ? 5.582 10.031 5.801 1 88.56 83 GLN B O 1
ATOM 1622 N N . LYS B 1 84 ? 4.285 11.75 5.523 1 83.88 84 LYS B N 1
ATOM 1623 C CA . LYS B 1 84 ? 3.156 10.961 5.043 1 83.88 84 LYS B CA 1
ATOM 1624 C C . LYS B 1 84 ? 3.51 10.227 3.752 1 83.88 84 LYS B C 1
ATOM 1626 O O . LYS B 1 84 ? 3.145 9.062 3.572 1 83.88 84 LYS B O 1
ATOM 1631 N N . ARG B 1 85 ? 4.242 10.883 2.977 1 84.75 85 ARG B N 1
ATOM 1632 C CA . ARG B 1 85 ? 4.637 10.25 1.717 1 84.75 85 ARG B CA 1
ATOM 1633 C C . ARG B 1 85 ? 5.637 9.125 1.953 1 84.75 85 ARG B C 1
ATOM 1635 O O . ARG B 1 85 ? 5.566 8.078 1.309 1 84.75 85 ARG B O 1
ATOM 1642 N N . TYR B 1 86 ? 6.539 9.336 2.84 1 88.75 86 TYR B N 1
ATOM 1643 C CA . TYR B 1 86 ? 7.465 8.266 3.182 1 88.75 86 TYR B CA 1
ATOM 1644 C C . TYR B 1 86 ? 6.727 7.07 3.762 1 88.75 86 TYR B C 1
ATOM 1646 O O . TYR B 1 86 ? 7.035 5.922 3.434 1 88.75 86 TYR B O 1
ATOM 1654 N N . GLU B 1 87 ? 5.734 7.355 4.52 1 85.38 87 GLU B N 1
ATOM 1655 C CA . GLU B 1 87 ? 4.953 6.277 5.129 1 85.38 87 GLU B CA 1
ATOM 1656 C C . GLU B 1 87 ? 4.188 5.488 4.07 1 85.38 87 GLU B C 1
ATOM 1658 O O . GLU B 1 87 ? 4.035 4.27 4.188 1 85.38 87 GLU B O 1
ATOM 1663 N N . ILE B 1 88 ? 3.666 6.184 3.152 1 83.12 88 ILE B N 1
ATOM 1664 C CA . ILE B 1 88 ? 2.986 5.508 2.051 1 83.12 88 ILE B CA 1
ATOM 1665 C C . ILE B 1 88 ? 3.939 4.516 1.387 1 83.12 88 ILE B C 1
ATOM 1667 O O . ILE B 1 88 ? 3.578 3.361 1.152 1 83.12 88 ILE B O 1
ATOM 1671 N N . PHE B 1 89 ? 5.133 4.969 1.104 1 84.94 89 PHE B N 1
ATOM 1672 C CA . PHE B 1 89 ? 6.141 4.09 0.524 1 84.94 89 PHE B CA 1
ATOM 1673 C C . PHE B 1 89 ? 6.426 2.91 1.445 1 84.94 89 PHE B C 1
ATOM 1675 O O . PHE B 1 89 ? 6.379 1.756 1.017 1 84.94 89 PHE B O 1
ATOM 1682 N N . TYR B 1 90 ? 6.707 3.236 2.672 1 86.75 90 TYR B N 1
ATOM 1683 C CA . TYR B 1 90 ? 7.07 2.213 3.646 1 86.75 90 TYR B CA 1
ATOM 1684 C C . TYR B 1 90 ? 5.988 1.142 3.738 1 86.75 90 TYR B C 1
ATOM 1686 O O . TYR B 1 90 ? 6.281 -0.053 3.643 1 86.75 90 TYR B O 1
ATOM 1694 N N . ASN B 1 91 ? 4.812 1.603 3.875 1 83.75 91 ASN B N 1
ATOM 1695 C CA . ASN B 1 91 ? 3.695 0.675 4.027 1 83.75 91 ASN B CA 1
ATOM 1696 C C . ASN B 1 91 ? 3.467 -0.142 2.76 1 83.75 91 ASN B C 1
ATOM 1698 O O . ASN B 1 91 ? 3.094 -1.314 2.83 1 83.75 91 ASN B O 1
ATOM 1702 N N . THR B 1 92 ? 3.65 0.483 1.685 1 85.06 92 THR B N 1
ATOM 1703 C CA . THR B 1 92 ? 3.51 -0.231 0.42 1 85.06 92 THR B CA 1
ATOM 1704 C C . THR B 1 92 ? 4.559 -1.332 0.302 1 85.06 92 THR B C 1
ATOM 1706 O O . THR B 1 92 ? 4.227 -2.488 0.029 1 85.06 92 THR B O 1
ATOM 1709 N N . TRP B 1 93 ? 5.773 -0.978 0.549 1 87.88 93 TRP B N 1
ATOM 1710 C CA . TRP B 1 93 ? 6.848 -1.963 0.485 1 87.88 93 TRP B CA 1
ATOM 1711 C C . TRP B 1 93 ? 6.625 -3.08 1.498 1 87.88 93 TRP B C 1
ATOM 1713 O O . TRP B 1 93 ? 6.816 -4.258 1.185 1 87.88 93 TRP B O 1
ATOM 1723 N N . TYR B 1 94 ? 6.266 -2.68 2.631 1 87.56 94 TYR B N 1
ATOM 1724 C CA . TYR B 1 94 ? 5.988 -3.662 3.674 1 87.56 94 TYR B CA 1
ATOM 1725 C C . TYR B 1 94 ? 4.906 -4.641 3.229 1 87.56 94 TYR B C 1
ATOM 1727 O O . TYR B 1 94 ? 5.043 -5.852 3.41 1 87.56 94 TYR B O 1
ATOM 1735 N N . SER B 1 95 ? 3.865 -4.098 2.639 1 86.75 95 SER B N 1
ATOM 1736 C CA . SER B 1 95 ? 2.777 -4.945 2.164 1 86.75 95 SER B CA 1
ATOM 1737 C C . SER B 1 95 ? 3.24 -5.859 1.035 1 86.75 95 SER B C 1
ATOM 1739 O O . SER B 1 95 ? 2.768 -6.988 0.912 1 86.75 95 SER B O 1
ATOM 1741 N N . TRP B 1 96 ? 4.137 -5.41 0.215 1 89.25 96 TRP B N 1
ATOM 1742 C CA . TRP B 1 96 ? 4.707 -6.23 -0.844 1 89.25 96 TRP B CA 1
ATOM 1743 C C . TRP B 1 96 ? 5.5 -7.398 -0.26 1 89.25 96 TRP B C 1
ATOM 1745 O O . TRP B 1 96 ? 5.453 -8.516 -0.784 1 89.25 96 TRP B O 1
ATOM 1755 N N . ASN B 1 97 ? 6.207 -7.148 0.782 1 89.88 97 ASN B N 1
ATOM 1756 C CA . ASN B 1 97 ? 6.91 -8.227 1.463 1 89.88 97 ASN B CA 1
ATOM 1757 C C . ASN B 1 97 ? 5.945 -9.305 1.959 1 89.88 97 ASN B C 1
ATOM 1759 O O . ASN B 1 97 ? 6.215 -10.5 1.819 1 89.88 97 ASN B O 1
ATOM 1763 N N . ILE B 1 98 ? 4.91 -8.805 2.504 1 88.31 98 ILE B N 1
ATOM 1764 C CA . ILE B 1 98 ? 3.918 -9.75 3.012 1 88.31 98 ILE B CA 1
ATOM 1765 C C . ILE B 1 98 ? 3.377 -10.594 1.862 1 88.31 98 ILE B C 1
ATOM 1767 O O . ILE B 1 98 ? 3.283 -11.82 1.978 1 88.31 98 ILE B O 1
ATOM 1771 N N . LEU B 1 99 ? 2.99 -9.961 0.821 1 89.06 99 LEU B N 1
ATOM 1772 C CA . LEU B 1 99 ? 2.461 -10.672 -0.335 1 89.06 99 LEU B CA 1
ATOM 1773 C C . LEU B 1 99 ? 3.494 -11.648 -0.895 1 89.06 99 LEU B C 1
ATOM 1775 O O . LEU B 1 99 ? 3.172 -12.797 -1.194 1 89.06 99 LEU B O 1
ATOM 1779 N N . TYR B 1 100 ? 4.656 -11.172 -1.025 1 89.38 100 TYR B N 1
ATOM 1780 C CA . TYR B 1 100 ? 5.727 -11.992 -1.582 1 89.38 100 TYR B CA 1
ATOM 1781 C C . TYR B 1 100 ? 5.969 -13.227 -0.723 1 89.38 100 TYR B C 1
ATOM 1783 O O . TYR B 1 100 ? 6.094 -14.336 -1.243 1 89.38 100 TYR B O 1
ATOM 1791 N N . ASP B 1 101 ? 6.016 -13.016 0.554 1 88.94 101 ASP B N 1
ATOM 1792 C CA . ASP B 1 101 ? 6.168 -14.125 1.492 1 88.94 101 ASP B CA 1
ATOM 1793 C C . ASP B 1 101 ? 5.027 -15.125 1.345 1 88.94 101 ASP B C 1
ATOM 1795 O O . ASP B 1 101 ? 5.254 -16.344 1.373 1 88.94 101 ASP B O 1
ATOM 1799 N N . ALA B 1 102 ? 3.852 -14.609 1.201 1 88.38 102 ALA B N 1
ATOM 1800 C CA . ALA B 1 102 ? 2.693 -15.484 1.037 1 88.38 102 ALA B CA 1
ATOM 1801 C C . ALA B 1 102 ? 2.783 -16.281 -0.264 1 88.38 102 ALA B C 1
ATOM 1803 O O . ALA B 1 102 ? 2.473 -17.469 -0.294 1 88.38 102 ALA B O 1
ATOM 1804 N N . LEU B 1 103 ? 3.176 -15.625 -1.279 1 90.38 103 LEU B N 1
ATOM 1805 C CA . LEU B 1 103 ? 3.35 -16.281 -2.57 1 90.38 103 LEU B CA 1
ATOM 1806 C C . LEU B 1 103 ? 4.406 -17.375 -2.484 1 90.38 103 LEU B C 1
ATOM 1808 O O . LEU B 1 103 ? 4.219 -18.469 -3.023 1 90.38 103 LEU B O 1
ATOM 1812 N N . GLN B 1 104 ? 5.461 -17.078 -1.817 1 89.62 104 GLN B N 1
ATOM 1813 C CA . GLN B 1 104 ? 6.531 -18.047 -1.627 1 89.62 104 GLN B CA 1
ATOM 1814 C C . GLN B 1 104 ? 6.043 -19.25 -0.821 1 89.62 104 GLN B C 1
ATOM 1816 O O . GLN B 1 10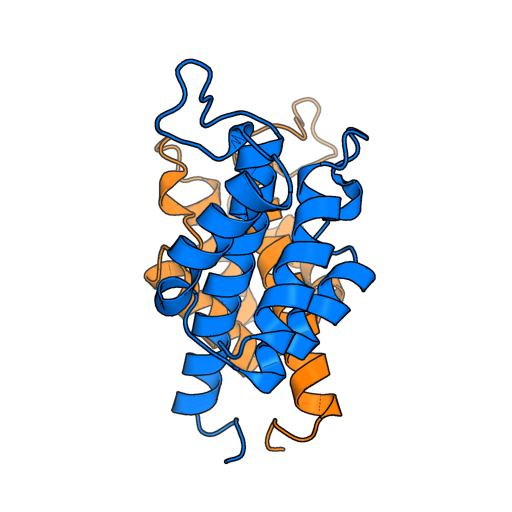4 ? 6.262 -20.406 -1.212 1 89.62 104 GLN B O 1
ATOM 1821 N N . LYS B 1 105 ? 5.438 -18.969 0.211 1 89.5 105 LYS B N 1
ATOM 1822 C CA . LYS B 1 105 ? 4.953 -20.016 1.111 1 89.5 105 LYS B CA 1
ATOM 1823 C C . LYS B 1 105 ? 3.957 -20.938 0.407 1 89.5 105 LYS B C 1
ATOM 1825 O O . LYS B 1 105 ? 3.889 -22.125 0.703 1 89.5 105 LYS B O 1
ATOM 1830 N N . ASN B 1 106 ? 3.227 -20.391 -0.547 1 88.38 106 ASN B N 1
ATOM 1831 C CA . ASN B 1 106 ? 2.227 -21.156 -1.273 1 88.38 106 ASN B CA 1
ATOM 1832 C C . ASN B 1 106 ? 2.801 -21.766 -2.553 1 88.38 106 ASN B C 1
ATOM 1834 O O . ASN B 1 106 ? 2.062 -22.312 -3.375 1 88.38 106 ASN B O 1
ATOM 1838 N N . GLY B 1 107 ? 4.141 -21.562 -2.76 1 86.56 107 GLY B N 1
ATOM 1839 C CA . GLY B 1 107 ? 4.828 -22.203 -3.871 1 86.56 107 GLY B CA 1
ATOM 1840 C C . GLY B 1 107 ? 4.547 -21.547 -5.207 1 86.56 107 GLY B C 1
ATOM 1841 O O . GLY B 1 107 ? 4.676 -22.172 -6.258 1 86.56 107 GLY B O 1
ATOM 1842 N N . LYS B 1 108 ? 4.172 -20.359 -5.137 1 88.62 108 LYS B N 1
ATOM 1843 C CA . LYS B 1 108 ? 3.791 -19.672 -6.371 1 88.62 108 LYS B CA 1
ATOM 1844 C C . LYS B 1 108 ? 4.988 -18.969 -7.004 1 88.62 108 LYS B C 1
ATOM 1846 O O . LYS B 1 108 ? 4.941 -18.578 -8.172 1 88.62 108 LYS B O 1
ATOM 1851 N N . ILE B 1 109 ? 5.984 -18.688 -6.16 1 88.31 109 ILE B N 1
ATOM 1852 C CA . ILE B 1 109 ? 7.18 -18.031 -6.676 1 88.31 109 ILE B CA 1
ATOM 1853 C C . ILE B 1 109 ? 8.18 -19.094 -7.152 1 88.31 109 ILE B C 1
ATOM 1855 O O . ILE B 1 109 ? 8.422 -20.078 -6.461 1 88.31 109 ILE B O 1
ATOM 1859 N N . LYS B 1 110 ? 8.633 -18.859 -8.258 1 82.69 110 LYS B N 1
ATOM 1860 C CA . LYS B 1 110 ? 9.703 -19.703 -8.766 1 82.69 110 LYS B CA 1
ATOM 1861 C C . LYS B 1 110 ? 11.031 -19.406 -8.07 1 82.69 110 LYS B C 1
ATOM 1863 O O . LYS B 1 110 ? 11.305 -18.25 -7.75 1 82.69 110 LYS B O 1
ATOM 1868 N N . PRO B 1 111 ? 11.812 -20.469 -7.891 1 71.94 111 PRO B N 1
ATOM 1869 C CA . PRO B 1 111 ? 13.148 -20.25 -7.336 1 71.94 111 PRO B CA 1
ATOM 1870 C C . PRO B 1 111 ? 14.031 -19.391 -8.242 1 71.94 111 PRO B C 1
ATOM 1872 O O . PRO B 1 111 ? 13.859 -19.406 -9.461 1 71.94 111 PRO B O 1
#

Foldseek 3Di:
DDPVLLVLCLVLLLCLLPVPPPCNVCVPVVNVVSVVSVVVSCVVDVDACVVCVVVSLVCNCPVVVPCQSPPPDPPHDCPDSSNVSVVVVNVVSNVVSVVVVVCVVVVNDDD/DDPVLLVQCLVLLLCLLPVPPPCVVCVPCVVVVSVVSVVVSCVVPVDACVVCVVVSLVCNCPVVVPCQSPPPDPPHDCPDSSNVSVVVVNVVSNVVSVVVVVCVVVVNDDD

Nearest PDB structures (foldseek):
  7shn-assembly1_B  TM=2.794E-01  e=9.853E+00  Homo sapiens
  7som-assembly1_I  TM=1.658E-01  e=6.124E+00  Chlamydomonas reinhardtii

Solvent-accessible surface area (backbone atoms only — not comparable to full-atom values): 12490 Å² total; per-residue (Å²): 123,58,68,68,57,48,50,50,48,50,55,55,49,49,53,59,37,60,50,68,64,73,62,58,61,61,73,27,61,73,25,55,68,63,45,48,57,53,42,52,49,39,72,74,59,69,64,57,53,85,77,42,45,66,60,50,52,50,44,36,30,69,79,65,62,39,57,57,70,34,79,85,43,92,78,45,40,89,81,33,70,41,32,49,44,50,46,52,51,50,42,50,52,43,40,49,45,52,46,49,51,52,35,46,76,69,61,31,48,55,133,123,58,68,70,57,46,51,50,47,48,56,55,49,47,53,60,35,60,51,65,66,71,63,59,67,57,73,27,61,70,34,53,66,62,44,48,56,54,43,53,51,39,72,74,57,70,64,57,53,84,78,43,45,68,60,49,51,50,44,35,30,69,77,65,62,39,56,56,68,34,80,86,42,92,79,43,39,87,81,35,71,42,32,48,44,49,46,53,50,50,41,48,51,43,40,48,46,51,46,50,50,51,35,46,75,69,62,32,45,55,132